Protein AF-A0A1Y3E512-F1 (afdb_monomer_lite)

Structure (mmCIF, N/CA/C/O backbone):
data_AF-A0A1Y3E512-F1
#
_entry.id   AF-A0A1Y3E512-F1
#
loop_
_atom_site.group_PDB
_atom_site.id
_atom_site.type_symbol
_atom_site.label_atom_id
_atom_site.label_alt_id
_atom_site.label_comp_id
_atom_site.label_asym_id
_atom_site.label_entity_id
_atom_site.label_seq_id
_atom_site.pdbx_PDB_ins_code
_atom_site.Cartn_x
_atom_site.Cartn_y
_atom_site.Cartn_z
_atom_site.occupancy
_atom_site.B_iso_or_equiv
_atom_site.auth_seq_id
_atom_site.auth_comp_id
_atom_site.auth_asym_id
_atom_site.auth_atom_id
_atom_site.pdbx_PDB_model_num
ATOM 1 N N . MET A 1 1 ? 20.961 22.101 -1.642 1.00 29.27 1 MET A N 1
ATOM 2 C CA . MET A 1 1 ? 20.110 20.895 -1.562 1.00 29.27 1 MET A CA 1
ATOM 3 C C . MET A 1 1 ? 19.018 21.181 -0.547 1.00 29.27 1 MET A C 1
ATOM 5 O O . MET A 1 1 ? 19.384 21.454 0.589 1.00 29.27 1 MET A O 1
ATOM 9 N N . PRO A 1 2 ? 17.722 21.223 -0.896 1.00 26.36 2 PRO A N 1
ATOM 10 C CA . PRO A 1 2 ? 16.708 21.258 0.144 1.00 26.36 2 PRO A CA 1
ATOM 11 C C . PRO A 1 2 ? 16.721 19.890 0.831 1.00 26.36 2 PRO A C 1
ATOM 13 O O . PRO A 1 2 ? 16.377 18.886 0.211 1.00 26.36 2 PRO A O 1
ATOM 16 N N . SER A 1 3 ? 17.187 19.846 2.081 1.00 26.97 3 SER A N 1
ATOM 17 C CA . SER A 1 3 ? 17.026 18.680 2.940 1.00 26.97 3 SER A CA 1
ATOM 18 C C . SER A 1 3 ? 15.538 18.548 3.247 1.00 26.97 3 SER A C 1
ATOM 20 O O . SER A 1 3 ? 14.956 19.286 4.042 1.00 26.97 3 SER A O 1
ATOM 22 N N . PHE A 1 4 ? 14.880 17.638 2.541 1.00 32.62 4 PHE A N 1
ATOM 23 C CA . PHE A 1 4 ? 13.574 17.172 2.961 1.00 32.62 4 PHE A CA 1
ATOM 24 C C . PHE A 1 4 ? 13.814 16.336 4.212 1.00 32.62 4 PHE A C 1
ATOM 26 O O . PHE A 1 4 ? 14.505 15.323 4.146 1.00 32.62 4 PHE A O 1
ATOM 33 N N . ALA A 1 5 ? 13.318 16.801 5.359 1.00 31.47 5 ALA A N 1
ATOM 34 C CA . ALA A 1 5 ? 13.300 15.988 6.563 1.00 31.47 5 ALA A CA 1
ATOM 35 C C . ALA A 1 5 ? 12.593 14.673 6.216 1.00 31.47 5 ALA A C 1
ATOM 37 O O . ALA A 1 5 ? 11.418 14.683 5.842 1.00 31.47 5 ALA A O 1
ATOM 38 N N . HIS A 1 6 ? 13.350 13.577 6.249 1.00 38.62 6 HIS A N 1
ATOM 39 C CA . HIS A 1 6 ? 12.837 12.234 6.043 1.00 38.62 6 HIS A CA 1
ATOM 40 C C . HIS A 1 6 ? 11.683 12.007 7.020 1.00 38.62 6 HIS A C 1
ATOM 42 O O . HIS A 1 6 ? 11.823 12.243 8.220 1.00 38.62 6 HIS A O 1
ATOM 48 N N . ASN A 1 7 ? 10.527 11.600 6.505 1.00 45.44 7 ASN A N 1
ATOM 49 C CA . ASN A 1 7 ? 9.410 11.214 7.349 1.00 45.44 7 ASN A CA 1
ATOM 50 C C . ASN A 1 7 ? 9.721 9.796 7.852 1.00 45.44 7 ASN A C 1
ATOM 52 O O . ASN A 1 7 ? 9.564 8.849 7.085 1.00 45.44 7 ASN A O 1
ATOM 56 N N . SER A 1 8 ? 10.223 9.638 9.086 1.00 48.12 8 SER A N 1
ATOM 57 C CA . SER A 1 8 ? 10.599 8.311 9.628 1.00 48.12 8 SER A CA 1
ATOM 58 C C . SER A 1 8 ? 9.433 7.313 9.604 1.00 48.12 8 SER A C 1
ATOM 60 O O . SER A 1 8 ? 9.645 6.110 9.519 1.00 48.12 8 SER A O 1
ATOM 62 N N . THR A 1 9 ? 8.198 7.820 9.557 1.00 49.56 9 THR A N 1
ATOM 63 C CA . THR A 1 9 ? 6.971 7.047 9.361 1.00 49.56 9 THR A CA 1
ATOM 64 C C . THR A 1 9 ? 6.952 6.207 8.076 1.00 49.56 9 THR A C 1
ATOM 66 O O . THR A 1 9 ? 6.427 5.095 8.091 1.00 49.56 9 THR A O 1
ATOM 69 N N . ASP A 1 10 ? 7.486 6.722 6.965 1.00 46.97 10 ASP A N 1
ATOM 70 C CA . ASP A 1 10 ? 7.436 6.036 5.665 1.00 46.97 10 ASP A CA 1
ATOM 71 C C . ASP A 1 10 ? 8.425 4.850 5.659 1.00 46.97 10 ASP A C 1
ATOM 73 O O . ASP A 1 10 ? 8.098 3.781 5.149 1.00 46.97 10 ASP A O 1
ATOM 77 N N . VAL A 1 11 ? 9.587 5.028 6.308 1.00 48.84 11 VAL A N 1
ATOM 78 C CA . VAL A 1 11 ? 10.611 3.987 6.530 1.00 48.84 11 VAL A CA 1
ATOM 79 C C . VAL A 1 11 ? 10.048 2.862 7.385 1.00 48.84 11 VAL A C 1
ATOM 81 O O . VAL A 1 11 ? 10.167 1.704 7.023 1.00 48.84 11 VAL A O 1
ATOM 84 N N . GLN A 1 12 ? 9.356 3.178 8.477 1.00 55.62 12 GLN A N 1
ATOM 85 C CA . GLN A 1 12 ? 8.811 2.139 9.350 1.00 55.62 12 GLN A CA 1
ATOM 86 C C . GLN A 1 12 ? 7.595 1.426 8.790 1.00 55.62 12 GLN A C 1
ATOM 88 O O . GLN A 1 12 ? 7.436 0.230 9.005 1.00 55.62 12 GLN A O 1
ATOM 93 N N . LYS A 1 13 ? 6.716 2.136 8.069 1.00 53.84 13 LYS A N 1
ATOM 94 C CA . LYS A 1 13 ? 5.628 1.469 7.347 1.00 53.84 13 LYS A CA 1
ATOM 95 C C . LYS A 1 13 ? 6.223 0.501 6.324 1.00 53.84 13 LYS A C 1
ATOM 97 O O . LYS A 1 13 ? 5.734 -0.613 6.225 1.00 53.84 13 LYS A O 1
ATOM 102 N N . ALA A 1 14 ? 7.296 0.886 5.634 1.00 49.28 14 ALA A N 1
ATOM 103 C CA . ALA A 1 14 ? 8.047 -0.018 4.776 1.00 49.28 14 ALA A CA 1
ATOM 104 C C . ALA A 1 14 ? 8.674 -1.187 5.555 1.00 49.28 14 ALA A C 1
ATOM 106 O O . ALA A 1 14 ? 8.426 -2.321 5.187 1.00 49.28 14 ALA A O 1
ATOM 107 N N . GLU A 1 15 ? 9.395 -0.950 6.651 1.00 55.50 15 GLU A N 1
ATOM 108 C CA . GLU A 1 15 ? 10.008 -1.996 7.490 1.00 55.50 15 GLU A CA 1
ATOM 109 C C . GLU A 1 15 ? 8.987 -2.971 8.102 1.00 55.50 15 GLU A C 1
ATOM 111 O O . GLU A 1 15 ? 9.259 -4.157 8.235 1.00 55.50 15 GLU A O 1
ATOM 116 N N . LEU A 1 16 ? 7.792 -2.503 8.463 1.00 55.34 16 LEU A N 1
ATOM 117 C CA . LEU A 1 16 ? 6.721 -3.342 9.011 1.00 55.34 16 LEU A CA 1
ATOM 118 C C . LEU A 1 16 ? 5.945 -4.092 7.941 1.00 55.34 16 LEU A C 1
ATOM 120 O O . LEU A 1 16 ? 5.468 -5.195 8.191 1.00 55.34 16 LEU A O 1
ATOM 124 N N . LEU A 1 17 ? 5.830 -3.508 6.748 1.00 48.59 17 LEU A N 1
ATOM 125 C CA . LEU A 1 17 ? 5.364 -4.243 5.583 1.00 48.59 17 LEU A CA 1
ATOM 126 C C . LEU A 1 17 ? 6.334 -5.373 5.230 1.00 48.59 17 LEU A C 1
ATOM 128 O O . LEU A 1 17 ? 5.892 -6.321 4.604 1.00 48.59 17 LEU A O 1
ATOM 132 N N . THR A 1 18 ? 7.601 -5.294 5.653 1.00 42.94 18 THR A N 1
ATOM 133 C CA . THR A 1 18 ? 8.679 -6.200 5.246 1.00 42.94 18 THR A CA 1
ATOM 134 C C . THR A 1 18 ? 9.261 -7.082 6.349 1.00 42.94 18 THR A C 1
ATOM 136 O O . THR A 1 18 ? 10.096 -7.940 6.056 1.00 42.94 18 THR A O 1
ATOM 139 N N . SER A 1 19 ? 8.851 -6.894 7.606 1.00 42.00 19 SER A N 1
ATOM 140 C CA . SER A 1 19 ? 9.423 -7.584 8.763 1.00 42.00 19 SER A CA 1
ATOM 141 C C . SER A 1 19 ? 9.075 -9.074 8.739 1.00 42.00 19 SER A C 1
ATOM 143 O O . SER A 1 19 ? 7.962 -9.456 9.099 1.00 42.00 19 SER A O 1
ATOM 145 N N . GLY A 1 20 ? 10.031 -9.898 8.318 1.00 38.16 20 GLY A N 1
ATOM 146 C CA . GLY A 1 20 ? 9.961 -11.348 8.429 1.00 38.16 20 GLY A CA 1
ATOM 147 C C . GLY A 1 20 ? 10.395 -11.812 9.817 1.00 38.16 20 GLY A C 1
ATOM 148 O O . GLY A 1 20 ? 11.578 -11.747 10.134 1.00 38.16 20 GLY A O 1
ATOM 149 N N . ASP A 1 21 ? 9.442 -12.318 10.597 1.00 32.16 21 ASP A N 1
ATOM 150 C CA . ASP A 1 21 ? 9.684 -13.467 11.469 1.00 32.16 21 ASP A CA 1
ATOM 151 C C . ASP A 1 21 ? 9.028 -14.655 10.754 1.00 32.16 21 ASP A C 1
ATOM 153 O O . ASP A 1 21 ? 7.819 -14.665 10.528 1.00 32.16 21 ASP A O 1
ATOM 157 N N . THR A 1 22 ? 9.840 -15.598 10.285 1.00 31.70 22 THR A N 1
ATOM 158 C CA . THR A 1 22 ? 9.419 -16.703 9.420 1.00 31.70 22 THR A CA 1
ATOM 159 C C . THR A 1 22 ? 8.578 -17.741 10.162 1.00 31.70 22 THR A C 1
ATOM 161 O O . THR A 1 22 ? 9.024 -18.325 11.149 1.00 31.70 22 THR A O 1
ATOM 164 N N . VAL A 1 23 ? 7.422 -18.090 9.590 1.00 27.09 23 VAL A N 1
ATOM 165 C CA . VAL A 1 23 ? 6.854 -19.442 9.683 1.00 27.09 23 VAL A CA 1
ATOM 166 C C . VAL A 1 23 ? 7.005 -20.082 8.307 1.00 27.09 23 VAL A C 1
ATOM 168 O O . VAL A 1 23 ? 6.466 -19.601 7.315 1.00 27.09 23 VAL A O 1
ATOM 171 N N . HIS A 1 24 ? 7.785 -21.159 8.236 1.00 24.94 24 HIS A N 1
ATOM 172 C CA . HIS A 1 24 ? 7.866 -21.991 7.041 1.00 24.94 24 HIS A CA 1
ATOM 173 C C . HIS A 1 24 ? 6.545 -22.740 6.866 1.00 24.94 24 HIS A C 1
ATOM 175 O O . HIS A 1 24 ? 6.199 -23.570 7.706 1.00 24.94 24 HIS A O 1
ATOM 181 N N . ILE A 1 25 ? 5.846 -22.505 5.757 1.00 27.69 25 ILE A N 1
ATOM 182 C CA . ILE A 1 25 ? 4.776 -23.394 5.306 1.00 27.69 25 ILE A CA 1
ATOM 183 C C . ILE A 1 25 ? 5.273 -24.102 4.048 1.00 27.69 25 ILE A C 1
ATOM 185 O O . ILE A 1 25 ? 5.394 -23.510 2.980 1.00 27.69 25 ILE A O 1
ATOM 189 N N . VAL A 1 26 ? 5.608 -25.380 4.213 1.00 23.73 26 VAL A N 1
ATOM 190 C CA . VAL A 1 26 ? 5.906 -26.309 3.121 1.00 23.73 26 VAL A CA 1
ATOM 191 C C . VAL A 1 26 ? 4.577 -26.846 2.602 1.00 23.73 26 VAL A C 1
ATOM 193 O O . VAL A 1 26 ? 3.839 -27.467 3.365 1.00 23.73 26 VAL A O 1
ATOM 196 N N . TYR A 1 27 ? 4.299 -26.672 1.312 1.00 26.70 27 TYR A N 1
ATOM 197 C CA . TYR A 1 27 ? 3.322 -27.498 0.605 1.00 26.70 27 TYR A CA 1
ATOM 198 C C . TYR A 1 27 ? 4.047 -28.337 -0.448 1.00 26.70 27 TYR A C 1
ATOM 200 O O . TYR A 1 27 ? 4.752 -27.816 -1.306 1.00 26.70 27 TYR A O 1
ATOM 208 N N . ASN A 1 28 ? 3.892 -29.655 -0.319 1.00 31.25 28 ASN A N 1
ATOM 209 C CA . ASN A 1 28 ? 4.378 -30.674 -1.244 1.00 31.25 28 ASN A CA 1
ATOM 210 C C . ASN A 1 28 ? 3.298 -31.041 -2.273 1.00 31.25 28 ASN A C 1
ATOM 212 O O . ASN A 1 28 ? 2.126 -31.149 -1.914 1.00 31.25 28 ASN A O 1
ATOM 216 N N . GLY A 1 29 ? 3.760 -31.399 -3.477 1.00 26.50 29 GLY A N 1
ATOM 217 C CA . GLY A 1 29 ? 3.059 -32.204 -4.493 1.00 26.50 29 GLY A CA 1
ATOM 218 C C . GLY A 1 29 ? 2.846 -31.445 -5.807 1.00 26.50 29 GLY A C 1
ATOM 219 O O . GLY A 1 29 ? 2.436 -30.296 -5.768 1.00 26.50 29 GLY A O 1
ATOM 220 N N . GLU A 1 30 ? 3.094 -31.958 -7.013 1.00 28.12 30 GLU A N 1
ATOM 221 C CA . GLU A 1 30 ? 3.691 -33.190 -7.554 1.00 28.12 30 GLU A CA 1
ATOM 222 C C . GLU A 1 30 ? 4.291 -32.835 -8.941 1.00 28.12 30 GLU A C 1
ATOM 224 O O . GLU A 1 30 ? 3.933 -31.820 -9.535 1.00 28.12 30 GLU A O 1
ATOM 229 N N . LYS A 1 31 ? 5.221 -33.658 -9.449 1.00 30.00 31 LYS A N 1
ATOM 230 C CA . LYS A 1 31 ? 5.984 -33.456 -10.700 1.00 30.00 31 LYS A CA 1
ATOM 231 C C . LYS A 1 31 ? 5.203 -33.823 -11.969 1.00 30.00 31 LYS A C 1
ATOM 233 O O . LYS A 1 31 ? 4.525 -34.845 -11.974 1.00 30.00 31 LYS A O 1
ATOM 238 N N . TYR A 1 32 ? 5.501 -33.131 -13.073 1.00 27.03 32 TYR A N 1
ATOM 239 C CA . TYR A 1 32 ? 5.564 -33.715 -14.423 1.00 27.03 32 TYR A CA 1
ATOM 240 C C . TYR A 1 32 ? 6.756 -33.115 -15.195 1.00 27.03 32 TYR A C 1
ATOM 242 O O . TYR A 1 32 ? 6.968 -31.908 -15.153 1.00 27.03 32 TYR A O 1
ATOM 250 N N . ASP A 1 33 ? 7.535 -33.982 -15.848 1.00 28.53 33 ASP A N 1
ATOM 251 C CA . ASP A 1 33 ? 8.707 -33.694 -16.695 1.00 28.53 33 ASP A CA 1
ATOM 252 C C . ASP A 1 33 ? 8.348 -34.096 -18.136 1.00 28.53 33 ASP A C 1
ATOM 254 O O . ASP A 1 33 ? 7.727 -35.143 -18.323 1.00 28.53 33 ASP A O 1
ATOM 258 N N . ASP A 1 34 ? 8.682 -33.263 -19.123 1.00 31.67 34 ASP A N 1
ATOM 259 C CA . ASP A 1 34 ? 9.498 -33.663 -20.281 1.00 31.67 34 ASP A CA 1
ATOM 260 C C . ASP A 1 34 ? 9.797 -32.460 -21.201 1.00 31.67 34 ASP A C 1
ATOM 262 O O . ASP A 1 34 ? 9.046 -31.487 -21.287 1.00 31.67 34 ASP A O 1
ATOM 266 N N . ARG A 1 35 ? 10.970 -32.517 -21.841 1.00 30.00 35 ARG A N 1
ATOM 267 C CA . ARG A 1 35 ? 11.763 -31.381 -22.344 1.00 30.00 35 ARG A CA 1
ATOM 268 C C . ARG A 1 35 ? 11.620 -31.093 -23.848 1.00 30.00 35 ARG A C 1
ATOM 270 O O . ARG A 1 35 ? 11.314 -31.977 -24.636 1.00 30.00 35 ARG A O 1
ATOM 277 N N . GLU A 1 36 ? 12.074 -29.874 -24.173 1.00 29.52 36 GLU A N 1
ATOM 278 C CA . GLU A 1 36 ? 12.647 -29.332 -25.430 1.00 29.52 36 GLU A CA 1
ATOM 279 C C . GLU A 1 36 ? 11.761 -28.445 -26.332 1.00 29.52 36 GLU A C 1
ATOM 281 O O . GLU A 1 36 ? 11.041 -28.922 -27.200 1.00 29.52 36 GLU A O 1
ATOM 286 N N . SER A 1 37 ? 11.948 -27.116 -26.236 1.00 31.36 37 SER A N 1
ATOM 287 C CA . SER A 1 37 ? 12.747 -26.332 -27.206 1.00 31.36 37 SER A CA 1
ATOM 288 C C . SER A 1 37 ? 13.005 -24.903 -26.672 1.00 31.36 37 SER A C 1
ATOM 290 O O . SER A 1 37 ? 12.086 -24.173 -26.322 1.00 31.36 37 SER A O 1
ATOM 292 N N . THR A 1 38 ? 14.270 -24.489 -26.568 1.00 39.41 38 THR A N 1
ATOM 293 C CA . THR A 1 38 ? 14.762 -23.341 -25.766 1.00 39.41 38 THR A CA 1
ATOM 294 C C . THR A 1 38 ? 14.472 -21.932 -26.315 1.00 39.41 38 THR A C 1
ATOM 296 O O . THR A 1 38 ? 15.116 -20.973 -25.901 1.00 39.41 38 THR A O 1
ATOM 299 N N . TRP A 1 39 ? 13.512 -21.771 -27.228 1.00 35.50 39 TRP A N 1
ATOM 300 C CA . TRP A 1 39 ? 13.170 -20.461 -27.811 1.00 35.50 39 TRP A CA 1
ATOM 301 C C . TRP A 1 39 ? 11.664 -20.188 -27.909 1.00 35.50 39 TRP A C 1
ATOM 303 O O . TRP A 1 39 ? 11.262 -19.031 -27.806 1.00 35.50 39 TRP A O 1
ATOM 313 N N . GLU A 1 40 ? 10.818 -21.217 -28.009 1.00 33.66 40 GLU A N 1
ATOM 314 C CA . GLU A 1 40 ? 9.353 -21.063 -27.940 1.00 33.66 40 GLU A CA 1
ATOM 315 C C . GLU A 1 40 ? 8.842 -20.912 -26.488 1.00 33.66 40 GLU A C 1
ATOM 317 O O . GLU A 1 40 ? 7.694 -20.534 -26.264 1.00 33.66 40 GLU A O 1
ATOM 322 N N . THR A 1 41 ? 9.704 -21.136 -25.487 1.00 39.62 41 THR A N 1
ATOM 323 C CA . THR A 1 41 ? 9.357 -21.137 -24.051 1.00 39.62 41 THR A CA 1
ATOM 324 C C . THR A 1 41 ? 9.325 -19.756 -23.384 1.00 39.62 41 THR A C 1
ATOM 326 O O . THR A 1 41 ? 8.758 -19.634 -22.304 1.00 39.62 41 THR A O 1
ATOM 329 N N . LEU A 1 42 ? 9.896 -18.703 -23.983 1.00 36.72 42 LEU A N 1
ATOM 330 C CA . LEU A 1 42 ? 9.864 -17.361 -23.369 1.00 36.72 42 LEU A CA 1
ATOM 331 C C . LEU A 1 42 ? 8.557 -16.610 -23.651 1.00 36.72 42 LEU A C 1
ATOM 333 O O . LEU A 1 42 ? 8.101 -15.823 -22.825 1.00 36.72 42 LEU A O 1
ATOM 337 N N . HIS A 1 43 ? 7.924 -16.879 -24.794 1.00 41.16 43 HIS A N 1
ATOM 338 C CA . HIS A 1 43 ? 6.690 -16.224 -25.214 1.00 41.16 43 HIS A CA 1
ATOM 339 C C . HIS A 1 43 ? 5.816 -17.211 -25.993 1.00 41.16 43 HIS A C 1
ATOM 341 O O . HIS A 1 43 ? 5.785 -17.208 -27.223 1.00 41.16 43 HIS A O 1
ATOM 347 N N . GLY A 1 44 ? 5.098 -18.062 -25.257 1.00 33.56 44 GLY A N 1
ATOM 348 C CA . GLY A 1 44 ? 3.976 -18.813 -25.811 1.00 33.56 44 GLY A CA 1
ATOM 349 C C . GLY A 1 44 ? 2.938 -17.872 -26.436 1.00 33.56 44 GLY A C 1
ATOM 350 O O . GLY A 1 44 ? 2.793 -16.722 -26.013 1.00 33.56 44 GLY A O 1
ATOM 351 N N . GLN A 1 45 ? 2.252 -18.388 -27.460 1.00 34.53 45 GLN A N 1
ATOM 352 C CA . GLN A 1 45 ? 1.148 -17.776 -28.209 1.00 34.53 45 GLN A CA 1
ATOM 353 C C . GLN A 1 45 ? 0.298 -16.790 -27.388 1.00 34.53 45 GLN A C 1
ATOM 355 O O . GLN A 1 45 ? -0.025 -17.083 -26.240 1.00 34.53 45 GLN A O 1
ATOM 360 N N . ASP A 1 46 ? -0.071 -15.659 -28.009 1.00 39.75 46 ASP A N 1
ATOM 361 C CA . ASP A 1 46 ? -1.049 -14.648 -27.560 1.00 39.75 46 ASP A CA 1
ATOM 362 C C . ASP A 1 46 ? -1.684 -14.931 -26.179 1.00 39.75 46 ASP A C 1
ATOM 364 O O . ASP A 1 46 ? -2.780 -15.484 -26.089 1.00 39.75 46 ASP A O 1
ATOM 368 N N . GLY A 1 47 ? -1.012 -14.552 -25.079 1.00 39.34 47 GLY A N 1
ATOM 369 C CA . GLY A 1 47 ? -1.659 -14.615 -23.761 1.00 39.34 47 GLY A CA 1
ATOM 370 C C . GLY A 1 47 ? -0.811 -14.687 -22.492 1.00 39.34 47 GLY A C 1
ATOM 371 O O . GLY A 1 47 ? -1.323 -14.284 -21.452 1.00 39.34 47 GLY A O 1
ATOM 372 N N . SER A 1 48 ? 0.447 -15.136 -22.503 1.00 40.47 48 SER A N 1
ATOM 373 C CA . SER A 1 48 ? 1.175 -15.375 -21.238 1.00 40.47 48 SER A CA 1
ATOM 374 C C . SER A 1 48 ? 2.285 -14.354 -20.977 1.00 40.47 48 SER A C 1
ATOM 376 O O . SER A 1 48 ? 3.455 -14.567 -21.289 1.00 40.47 48 SER A O 1
ATOM 378 N N . LEU A 1 49 ? 1.922 -13.216 -20.382 1.00 47.91 49 LEU A N 1
ATOM 379 C CA . LEU A 1 49 ? 2.887 -12.397 -19.648 1.00 47.91 49 LEU A CA 1
ATOM 380 C C . LEU A 1 49 ? 3.098 -13.074 -18.289 1.00 47.91 49 LEU A C 1
ATOM 382 O O . LEU A 1 49 ? 2.341 -12.827 -17.355 1.00 47.91 49 LEU A O 1
ATOM 386 N N . LEU A 1 50 ? 4.106 -13.942 -18.201 1.00 43.72 50 LEU A N 1
ATOM 387 C CA . LEU A 1 50 ? 4.482 -14.710 -17.005 1.00 43.72 50 LEU A CA 1
ATOM 388 C C . LEU A 1 50 ? 4.532 -13.830 -15.726 1.00 43.72 50 LEU A C 1
ATOM 390 O O . LEU A 1 50 ? 3.979 -14.177 -14.689 1.00 43.72 50 LEU A O 1
ATOM 394 N N . PHE A 1 51 ? 4.978 -12.575 -15.828 1.00 49.41 51 PHE A N 1
ATOM 395 C CA . PHE A 1 51 ? 4.980 -11.592 -14.729 1.00 49.41 51 PHE A CA 1
ATOM 396 C C . PHE A 1 51 ? 3.611 -11.198 -14.123 1.00 49.41 51 PHE A C 1
ATOM 398 O O . PHE A 1 51 ? 3.544 -10.296 -13.280 1.00 49.41 51 PHE A O 1
ATOM 405 N N . LEU A 1 52 ? 2.505 -11.734 -14.644 1.00 46.62 52 LEU A N 1
ATOM 406 C CA . LEU A 1 52 ? 1.144 -11.513 -14.158 1.00 46.62 52 LEU A CA 1
ATOM 407 C C . LEU A 1 52 ? 0.742 -12.517 -13.070 1.00 46.62 52 LEU A C 1
ATOM 409 O O . LEU A 1 52 ? -0.408 -12.462 -12.629 1.00 46.62 52 LEU A O 1
ATOM 413 N N . GLU A 1 53 ? 1.631 -13.415 -12.640 1.00 50.28 53 GLU A N 1
ATOM 414 C CA . GLU A 1 53 ? 1.334 -14.329 -11.539 1.00 50.28 53 GLU A CA 1
ATOM 415 C C . GLU A 1 53 ? 0.957 -13.579 -10.259 1.00 50.28 53 GLU A C 1
ATOM 417 O O . GLU A 1 53 ? 1.636 -12.655 -9.799 1.00 50.28 53 GLU A O 1
ATOM 422 N N . GLN A 1 54 ? -0.187 -13.985 -9.710 1.00 51.66 54 GLN A N 1
ATOM 423 C CA . GLN A 1 54 ? -0.784 -13.388 -8.532 1.00 51.66 54 GLN A CA 1
ATOM 424 C C . GLN A 1 54 ? 0.071 -13.725 -7.314 1.00 51.66 54 GLN A C 1
ATOM 426 O O . GLN A 1 54 ? 0.100 -14.861 -6.847 1.00 51.66 54 GLN A O 1
ATOM 431 N N . GLN A 1 55 ? 0.774 -12.725 -6.795 1.00 62.81 55 GLN A N 1
ATOM 432 C CA . GLN A 1 55 ? 1.593 -12.895 -5.600 1.00 62.81 55 GLN A CA 1
ATOM 433 C C . GLN A 1 55 ? 0.700 -13.131 -4.367 1.00 62.81 55 GLN A C 1
ATOM 435 O O . GLN A 1 55 ? -0.437 -12.664 -4.324 1.00 62.81 55 GLN A O 1
ATOM 440 N N . SER A 1 56 ? 1.204 -13.798 -3.324 1.00 55.94 56 SER A N 1
ATOM 441 C CA . SER A 1 56 ? 0.429 -14.123 -2.104 1.00 55.94 56 SER A CA 1
ATOM 442 C C . SER A 1 56 ? -0.207 -12.900 -1.415 1.00 55.94 56 SER A C 1
ATOM 444 O O . SER A 1 56 ? -1.259 -13.000 -0.777 1.00 55.94 56 SER A O 1
ATOM 446 N N . TRP A 1 57 ? 0.407 -11.725 -1.577 1.00 59.19 57 TRP A N 1
ATOM 447 C CA . TRP A 1 57 ? -0.079 -10.435 -1.083 1.00 59.19 57 TRP A CA 1
ATOM 448 C C . TRP A 1 57 ? -1.134 -9.775 -1.988 1.00 59.19 57 TRP A C 1
ATOM 450 O O . TRP A 1 57 ? -1.851 -8.870 -1.554 1.00 59.19 57 TRP A O 1
ATOM 460 N N . GLN A 1 58 ? -1.287 -10.236 -3.229 1.00 66.88 58 GLN A N 1
ATOM 461 C CA . GLN A 1 58 ? -2.359 -9.846 -4.146 1.00 66.88 58 GLN A CA 1
ATOM 462 C C . GLN A 1 58 ? -3.599 -10.681 -3.850 1.00 66.88 58 GLN A C 1
ATOM 464 O O . GLN A 1 58 ? -4.082 -11.422 -4.699 1.00 66.88 58 GLN A O 1
ATOM 469 N N . LYS A 1 59 ? -4.113 -10.593 -2.620 1.00 75.94 59 LYS A N 1
ATOM 470 C CA . LYS A 1 59 ? -5.295 -11.354 -2.209 1.00 75.94 59 LYS A CA 1
ATOM 471 C C . LYS A 1 59 ? -6.472 -11.048 -3.133 1.00 75.94 59 LYS A C 1
ATOM 473 O O . LYS A 1 59 ? -6.786 -9.882 -3.389 1.00 75.94 59 LYS A O 1
ATOM 478 N N . ASN A 1 60 ? -7.153 -12.096 -3.588 1.00 85.38 60 ASN A N 1
ATOM 479 C CA . ASN A 1 60 ? -8.452 -11.919 -4.226 1.00 85.38 60 ASN A CA 1
ATOM 480 C C . ASN A 1 60 ? -9.493 -11.443 -3.195 1.00 85.38 60 ASN A C 1
ATOM 482 O O . ASN A 1 60 ? -9.258 -11.434 -1.984 1.00 85.38 60 ASN A O 1
ATOM 486 N N . ASP A 1 61 ? -10.663 -11.042 -3.679 1.00 86.50 61 ASP A N 1
ATOM 487 C CA . ASP A 1 61 ? -11.706 -10.470 -2.831 1.00 86.50 61 ASP A CA 1
ATOM 488 C C . ASP A 1 61 ? -12.184 -11.420 -1.726 1.00 86.50 61 ASP A C 1
ATOM 490 O O . ASP A 1 61 ? -12.405 -10.983 -0.597 1.00 86.50 61 ASP A O 1
ATOM 494 N N . PHE A 1 62 ? -12.261 -12.719 -2.019 1.00 89.00 62 PHE A N 1
ATOM 495 C CA . PHE A 1 62 ? -12.627 -13.741 -1.043 1.00 89.00 62 PHE A CA 1
ATOM 496 C C . PHE A 1 62 ? -11.560 -13.895 0.050 1.00 89.00 62 PHE A C 1
ATOM 498 O O . PHE A 1 62 ? -11.871 -13.831 1.237 1.00 89.00 62 PHE A O 1
ATOM 505 N N . GLN A 1 63 ? -10.290 -14.026 -0.340 1.00 90.31 63 GLN A N 1
ATOM 506 C CA . GLN A 1 63 ? -9.150 -14.120 0.57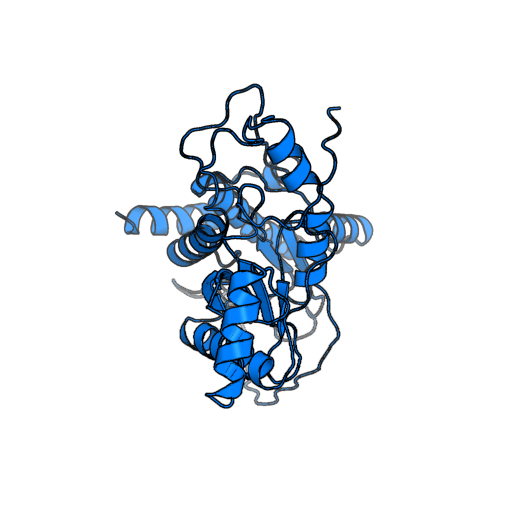4 1.00 90.31 63 GLN A CA 1
ATOM 507 C C . GLN A 1 63 ? -9.025 -12.875 1.455 1.00 90.31 63 GLN A C 1
ATOM 509 O O . GLN A 1 63 ? -8.686 -12.991 2.633 1.00 90.31 63 GLN A O 1
ATOM 514 N N . PHE A 1 64 ? -9.307 -11.692 0.905 1.00 89.62 64 PHE A N 1
ATOM 515 C CA . PHE A 1 64 ? -9.321 -10.450 1.670 1.00 89.62 64 PHE A CA 1
ATOM 516 C C . PHE A 1 64 ? -10.435 -10.462 2.726 1.00 89.62 64 PHE A C 1
ATOM 518 O O . PHE A 1 64 ? -10.174 -10.159 3.887 1.00 89.62 64 PHE A O 1
ATOM 525 N N . SER A 1 65 ? -11.653 -10.880 2.367 1.00 91.88 65 SER A N 1
ATOM 526 C CA . SER A 1 65 ? -12.756 -11.010 3.329 1.00 91.88 65 SER A CA 1
ATOM 527 C C . SER A 1 65 ? -12.502 -12.080 4.398 1.00 91.88 65 SER A C 1
ATOM 529 O O . SER A 1 65 ? -12.899 -11.904 5.547 1.00 91.88 65 SER A O 1
ATOM 531 N N . CYS A 1 66 ? -11.832 -13.185 4.059 1.00 93.69 66 CYS A N 1
ATOM 532 C CA . CYS A 1 66 ? -11.395 -14.178 5.045 1.00 93.69 66 CYS A CA 1
ATOM 533 C C . CYS A 1 66 ? -10.369 -13.595 6.025 1.00 93.69 66 CYS A C 1
ATOM 535 O O . CYS A 1 66 ? -10.485 -13.811 7.229 1.00 93.69 66 CYS A O 1
ATOM 537 N N . MET A 1 67 ? -9.402 -12.822 5.522 1.00 92.75 67 MET A N 1
ATOM 538 C CA . MET A 1 67 ? -8.416 -12.125 6.350 1.00 92.75 67 MET A CA 1
ATOM 539 C C . MET A 1 67 ? -9.089 -11.129 7.305 1.00 92.75 67 MET A C 1
ATOM 541 O O . MET A 1 67 ? -8.769 -11.123 8.487 1.00 92.75 67 MET A O 1
ATOM 545 N N . GLU A 1 68 ? -10.045 -10.329 6.823 1.00 93.25 68 GLU A N 1
ATOM 546 C CA . GLU A 1 68 ? -10.801 -9.378 7.652 1.00 93.25 68 GLU A CA 1
ATOM 547 C C . GLU A 1 68 ? -11.533 -10.082 8.804 1.00 93.25 68 GLU A C 1
ATOM 549 O O . GLU A 1 68 ? -11.378 -9.697 9.962 1.00 93.25 68 GLU A O 1
ATOM 554 N N . LYS A 1 69 ? -12.226 -11.192 8.516 1.00 94.44 69 LYS A N 1
ATOM 555 C CA . LYS A 1 69 ? -12.882 -12.013 9.548 1.00 94.44 69 LYS A CA 1
ATOM 556 C C . LYS A 1 69 ? -11.897 -12.582 10.569 1.00 94.44 69 LYS A C 1
ATOM 558 O O . LYS A 1 69 ? -12.199 -12.595 11.760 1.00 94.44 69 LYS A O 1
ATOM 563 N N . SER A 1 70 ? -10.728 -13.038 10.118 1.00 94.81 70 SER A N 1
ATOM 564 C CA . SER A 1 70 ? -9.697 -13.560 11.018 1.00 94.81 70 SER A CA 1
ATOM 565 C C . SER A 1 70 ? -9.132 -12.465 11.928 1.00 94.81 70 SER A C 1
ATOM 567 O O . SER A 1 70 ? -8.944 -12.695 13.118 1.00 94.81 70 SER A O 1
ATOM 569 N N . ILE A 1 71 ? -8.959 -11.238 11.419 1.00 94.94 71 ILE A N 1
ATOM 570 C CA . ILE A 1 71 ? -8.560 -10.079 12.235 1.00 94.94 71 ILE A CA 1
ATOM 571 C C . ILE A 1 71 ? -9.610 -9.785 13.316 1.00 94.94 71 ILE A C 1
ATOM 573 O O . ILE A 1 71 ? -9.264 -9.586 14.482 1.00 94.94 71 ILE A O 1
ATOM 577 N N . GLU A 1 72 ? -10.900 -9.777 12.969 1.00 93.19 72 GLU A N 1
ATOM 578 C CA . GLU A 1 72 ? -11.973 -9.569 13.951 1.00 93.19 72 GLU A CA 1
ATOM 579 C C . GLU A 1 72 ? -11.972 -10.646 15.043 1.00 93.19 72 GLU A C 1
ATOM 581 O O . GLU A 1 72 ? -12.174 -10.352 16.225 1.00 93.19 72 GLU A O 1
ATOM 586 N N . GLN A 1 73 ? -11.745 -11.903 14.662 1.00 93.50 73 GLN A N 1
ATOM 587 C CA . GLN A 1 73 ? -11.682 -13.009 15.606 1.00 93.50 73 GLN A CA 1
ATOM 588 C C . GLN A 1 73 ? -10.424 -12.944 16.483 1.00 93.50 73 GLN A C 1
ATOM 590 O O . GLN A 1 73 ? -10.511 -13.186 17.688 1.00 93.50 73 GLN A O 1
ATOM 595 N N . ALA A 1 74 ? -9.284 -12.529 15.927 1.00 93.94 74 ALA A N 1
ATOM 596 C CA . ALA A 1 74 ? -8.058 -12.270 16.675 1.00 93.94 74 ALA A CA 1
ATOM 597 C C . ALA A 1 74 ? -8.287 -11.216 17.769 1.00 93.94 74 ALA A C 1
ATOM 599 O O . ALA A 1 74 ? -7.948 -11.443 18.934 1.00 93.94 74 ALA A O 1
ATOM 600 N N . VAL A 1 75 ? -8.969 -10.115 17.432 1.00 92.31 75 VAL A N 1
ATOM 601 C CA . VAL A 1 75 ? -9.345 -9.069 18.396 1.00 92.31 75 VAL A CA 1
ATOM 602 C C . VAL A 1 75 ? -10.253 -9.620 19.497 1.00 92.31 75 VAL A C 1
ATOM 604 O O . VAL A 1 75 ? -10.024 -9.333 20.674 1.00 92.31 75 VAL A O 1
ATOM 607 N N . LYS A 1 76 ? -11.259 -10.437 19.151 1.00 90.12 76 LYS A N 1
ATOM 608 C CA . LYS A 1 76 ? -12.143 -11.091 20.138 1.00 90.12 76 LYS A CA 1
ATOM 609 C C . LYS A 1 76 ? -11.371 -12.018 21.080 1.00 90.12 76 LYS A C 1
ATOM 611 O O . LYS A 1 76 ? -11.692 -12.078 22.265 1.00 90.12 76 LYS A O 1
ATOM 616 N N . ASN A 1 77 ? -10.331 -12.677 20.573 1.00 90.31 77 ASN A N 1
ATOM 617 C CA . ASN A 1 77 ? -9.443 -13.555 21.337 1.00 90.31 77 ASN A CA 1
ATOM 618 C C . ASN A 1 77 ? -8.379 -12.790 22.156 1.00 90.31 77 ASN A C 1
ATOM 620 O O . ASN A 1 77 ? -7.569 -13.411 22.843 1.00 90.31 77 ASN A O 1
ATOM 624 N N . GLY A 1 78 ? -8.377 -11.452 22.118 1.00 89.44 78 GLY A N 1
ATOM 625 C CA . GLY A 1 78 ? -7.447 -10.608 22.873 1.00 89.44 78 GLY A CA 1
ATOM 626 C C . GLY A 1 78 ? -6.126 -10.308 22.159 1.00 89.44 78 GLY A C 1
ATOM 627 O O . GLY A 1 78 ? -5.232 -9.710 22.759 1.00 89.44 78 GLY A O 1
ATOM 628 N N . PHE A 1 79 ? -5.990 -10.687 20.887 1.00 91.69 79 PHE A N 1
ATOM 629 C CA . PHE A 1 79 ? -4.856 -10.311 20.044 1.00 91.69 79 PHE A CA 1
ATOM 630 C C . PHE A 1 79 ? -5.161 -8.975 19.369 1.00 91.69 79 PHE A C 1
ATOM 632 O O . PHE A 1 79 ? -5.802 -8.898 18.323 1.00 91.69 79 PHE A O 1
ATOM 639 N N . PHE A 1 80 ? -4.748 -7.892 20.024 1.00 92.88 80 PHE A N 1
ATOM 640 C CA . PHE A 1 80 ? -5.083 -6.545 19.581 1.00 92.88 80 PHE A CA 1
ATOM 641 C C . PHE A 1 80 ? -4.070 -5.980 18.573 1.00 92.88 80 PHE A C 1
ATOM 643 O O . PHE A 1 80 ? -2.869 -6.206 18.725 1.00 92.88 80 PHE A O 1
ATOM 650 N N . PRO A 1 81 ? -4.529 -5.170 17.600 1.00 94.25 81 PRO A N 1
ATOM 651 C CA . PRO A 1 81 ? -3.669 -4.388 16.725 1.00 94.25 81 PRO A CA 1
ATOM 652 C C . PRO A 1 81 ? -2.667 -3.522 17.491 1.00 94.25 81 PRO A C 1
ATOM 654 O O . PRO A 1 81 ? -3.042 -2.791 18.415 1.00 94.25 81 PRO A O 1
ATOM 657 N N . SER A 1 82 ? -1.413 -3.543 17.052 1.00 92.62 82 SER A N 1
ATOM 658 C CA . SER A 1 82 ? -0.315 -2.788 17.661 1.00 92.62 82 SER A CA 1
ATOM 659 C C . SER A 1 82 ? -0.068 -1.492 16.901 1.00 92.62 82 SER A C 1
ATOM 661 O O . SER A 1 82 ? 0.031 -1.489 15.673 1.00 92.62 82 SER A O 1
ATOM 663 N N . ARG A 1 83 ? 0.038 -0.368 17.616 1.00 88.69 83 ARG A N 1
ATOM 664 C CA . ARG A 1 83 ? 0.329 0.926 16.990 1.00 88.69 83 ARG A CA 1
ATOM 665 C C . ARG A 1 83 ? 1.771 0.962 16.484 1.00 88.69 83 ARG A C 1
ATOM 667 O O . ARG A 1 83 ? 2.689 0.561 17.186 1.00 88.69 83 ARG A O 1
ATOM 674 N N . ILE A 1 84 ? 1.954 1.517 15.293 1.00 85.12 84 ILE A N 1
ATOM 675 C CA . ILE A 1 84 ? 3.269 1.784 14.708 1.00 85.12 84 ILE A CA 1
ATOM 676 C C . ILE A 1 84 ? 3.831 3.060 15.355 1.00 85.12 84 ILE A C 1
ATOM 678 O O . ILE A 1 84 ? 3.266 4.140 15.161 1.00 85.12 84 ILE A O 1
ATOM 682 N N . GLU A 1 85 ? 4.887 2.937 16.167 1.00 67.56 85 GLU A N 1
ATOM 683 C CA . GLU A 1 85 ? 5.343 4.001 17.080 1.00 67.56 85 GLU A CA 1
ATOM 684 C C . GLU A 1 85 ? 5.818 5.276 16.371 1.00 67.56 85 GLU A C 1
ATOM 686 O O . GLU A 1 85 ? 5.356 6.361 16.738 1.00 67.56 85 GLU A O 1
ATOM 691 N N . ASP A 1 86 ? 6.619 5.191 15.303 1.00 64.19 86 ASP A N 1
ATOM 692 C CA . ASP A 1 86 ? 7.039 6.387 14.554 1.00 64.19 86 ASP A CA 1
ATOM 693 C C . ASP A 1 86 ? 6.047 6.796 13.469 1.00 64.19 86 ASP A C 1
ATOM 695 O O . ASP A 1 86 ? 6.344 7.618 12.593 1.00 64.19 86 ASP A O 1
ATOM 699 N N . SER A 1 87 ? 4.822 6.276 13.533 1.00 67.56 87 SER A N 1
ATOM 700 C CA . SER A 1 87 ? 3.739 6.800 12.728 1.00 67.56 87 SER A CA 1
ATOM 701 C C . SER A 1 87 ? 3.245 8.140 13.263 1.00 67.56 87 SER A C 1
ATOM 703 O O . SER A 1 87 ? 2.744 8.263 14.386 1.00 67.56 87 SER A O 1
ATOM 705 N N . SER A 1 88 ? 3.324 9.166 12.411 1.00 60.50 88 SER A N 1
ATOM 706 C CA . SER A 1 88 ? 2.814 10.516 12.694 1.00 60.50 88 SER A CA 1
ATOM 707 C C . SER A 1 88 ? 1.279 10.585 12.841 1.00 60.50 88 SER A C 1
ATOM 709 O O . SER A 1 88 ? 0.734 11.653 13.123 1.00 60.50 88 SER A O 1
ATOM 711 N N . PHE A 1 89 ? 0.576 9.472 12.634 1.00 74.62 89 PHE A N 1
ATOM 712 C CA . PHE A 1 89 ? -0.882 9.314 12.667 1.00 74.62 89 PHE A CA 1
ATOM 713 C C . PHE A 1 89 ? -1.231 7.908 13.190 1.00 74.62 89 PHE A C 1
ATOM 715 O O . PHE A 1 89 ? -0.344 7.094 13.449 1.00 74.62 89 PHE A O 1
ATOM 722 N N . GLY A 1 90 ? -2.516 7.611 13.383 1.00 81.69 90 GLY A N 1
ATOM 723 C CA . GLY A 1 90 ? -2.951 6.267 13.771 1.00 81.69 90 GLY A CA 1
ATOM 724 C C . GLY A 1 90 ? -2.727 5.272 12.632 1.00 81.69 90 GLY A C 1
ATOM 725 O O . GLY A 1 90 ? -3.543 5.202 11.722 1.00 81.69 90 GLY A O 1
ATOM 726 N N . SER A 1 91 ? -1.617 4.533 12.663 1.00 89.56 91 SER A N 1
ATOM 727 C CA . SER A 1 91 ? -1.403 3.341 11.830 1.00 89.56 91 SER A CA 1
ATOM 728 C C . SER A 1 91 ? -1.193 2.149 12.752 1.00 89.56 91 SER A C 1
ATOM 730 O O . SER A 1 91 ? -0.416 2.242 13.708 1.00 89.56 91 SER A O 1
ATOM 732 N N . TYR A 1 92 ? -1.873 1.046 12.465 1.00 93.62 92 TYR A N 1
ATOM 733 C CA . TYR A 1 92 ? -1.892 -0.135 13.315 1.00 93.62 92 TYR A CA 1
ATOM 734 C C . TYR A 1 92 ? -1.542 -1.371 12.501 1.00 93.62 92 TYR A C 1
ATOM 736 O O . TYR A 1 92 ? -2.138 -1.618 11.456 1.00 93.62 92 TYR A O 1
ATOM 744 N N . LEU A 1 93 ? -0.590 -2.150 12.995 1.00 93.56 93 LEU A N 1
ATOM 745 C CA . LEU A 1 93 ? -0.311 -3.485 12.497 1.00 93.56 93 LEU A CA 1
ATOM 746 C C . LEU A 1 93 ? -1.382 -4.430 13.045 1.00 93.56 93 LEU A C 1
ATOM 748 O O . LEU A 1 93 ? -1.557 -4.517 14.263 1.00 93.56 93 LEU A O 1
ATOM 752 N N . VAL A 1 94 ? -2.112 -5.099 12.157 1.00 94.06 94 VAL A N 1
ATOM 753 C CA . VAL A 1 94 ? -3.167 -6.046 12.533 1.00 94.06 94 VAL A CA 1
ATOM 754 C C . VAL A 1 94 ? -2.663 -7.482 12.439 1.00 94.06 94 VAL A C 1
ATOM 756 O O . VAL A 1 94 ? -1.839 -7.811 11.580 1.00 94.06 94 VAL A O 1
ATOM 759 N N . LEU A 1 95 ? -3.170 -8.317 13.343 1.00 92.56 95 LEU A N 1
ATOM 760 C CA . LEU A 1 95 ? -2.826 -9.729 13.451 1.00 92.56 95 LEU A CA 1
ATOM 761 C C . LEU A 1 95 ? -4.031 -10.596 13.083 1.00 92.56 95 LEU A C 1
ATOM 763 O O . LEU A 1 95 ? -5.170 -10.168 13.277 1.00 92.56 95 LEU A O 1
ATOM 767 N N . ASP A 1 96 ? -3.775 -11.794 12.569 1.00 91.44 96 ASP A N 1
ATOM 768 C CA . ASP A 1 96 ? -4.788 -12.840 12.411 1.00 91.44 96 ASP A CA 1
ATOM 769 C C . ASP A 1 96 ? -4.914 -13.716 13.675 1.00 91.44 96 ASP A C 1
ATOM 771 O O . ASP A 1 96 ? -4.266 -13.474 14.701 1.00 91.44 96 ASP A O 1
ATOM 775 N N . GLU A 1 97 ? -5.779 -14.733 13.621 1.00 91.38 97 GLU A N 1
ATOM 776 C CA . GLU A 1 97 ? -5.990 -15.683 14.727 1.00 91.38 97 GLU A CA 1
ATOM 777 C C . GLU A 1 97 ? -4.722 -16.464 15.109 1.00 91.38 97 GLU A C 1
ATOM 779 O O . GLU A 1 97 ? -4.557 -16.853 16.268 1.00 91.38 97 GLU A O 1
ATOM 784 N N . GLU A 1 98 ? -3.819 -16.657 14.150 1.00 90.25 98 GLU A N 1
ATOM 785 C CA . GLU A 1 98 ? -2.541 -17.352 14.306 1.00 90.25 98 GLU A CA 1
ATOM 786 C C . GLU A 1 98 ? -1.426 -16.431 14.832 1.00 90.25 98 GLU A C 1
ATOM 788 O O . GLU A 1 98 ? -0.336 -16.906 15.155 1.00 90.25 98 GLU A O 1
ATOM 793 N N . LYS A 1 99 ? -1.720 -15.135 15.023 1.00 90.00 99 LYS A N 1
ATOM 794 C CA . LYS A 1 99 ? -0.791 -14.066 15.433 1.00 90.00 99 LYS A CA 1
ATOM 795 C C . LYS A 1 99 ? 0.213 -13.667 14.347 1.00 90.00 99 LYS A C 1
ATOM 797 O O . LYS A 1 99 ? 1.224 -13.031 14.657 1.00 90.00 99 LYS A O 1
ATOM 802 N N . ASN A 1 100 ? -0.074 -13.975 13.088 1.00 89.81 100 ASN A N 1
ATOM 803 C CA . ASN A 1 100 ? 0.703 -13.511 11.948 1.00 89.81 100 ASN A CA 1
ATOM 804 C C . ASN A 1 100 ? 0.344 -12.061 11.609 1.00 89.81 100 ASN A C 1
ATOM 806 O O . ASN A 1 100 ? -0.776 -11.594 11.824 1.00 89.81 100 ASN A O 1
ATOM 810 N N . ARG A 1 101 ? 1.307 -11.333 11.042 1.00 89.69 101 ARG A N 1
ATOM 811 C CA . ARG A 1 101 ? 1.155 -9.933 10.625 1.00 89.69 101 ARG A CA 1
ATOM 812 C C . ARG A 1 101 ? 0.498 -9.882 9.249 1.00 89.69 101 ARG A C 1
ATOM 814 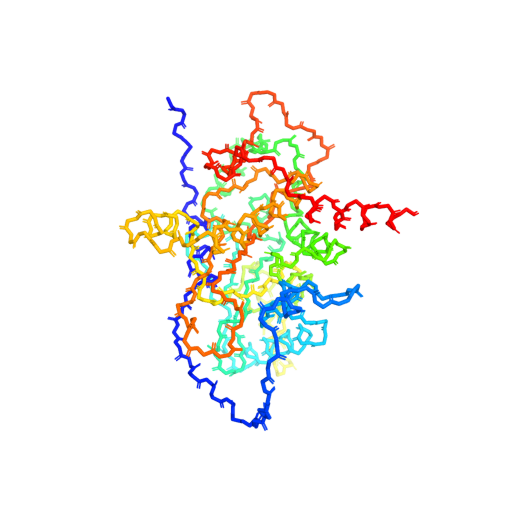O O . ARG A 1 101 ? 1.168 -10.056 8.242 1.00 89.69 101 ARG A O 1
ATOM 821 N N . VAL A 1 102 ? -0.804 -9.618 9.190 1.00 90.94 102 VAL A N 1
ATOM 822 C CA . VAL A 1 102 ? -1.563 -9.761 7.931 1.00 90.94 102 VAL A CA 1
ATOM 823 C C . VAL A 1 102 ? -1.880 -8.445 7.227 1.00 90.94 102 VAL A C 1
ATOM 825 O O . VAL A 1 102 ? -2.105 -8.423 6.014 1.00 90.94 102 VAL A O 1
ATOM 828 N N . GLY A 1 103 ? -1.879 -7.325 7.952 1.00 91.38 103 GLY A N 1
ATOM 829 C CA . GLY A 1 103 ? -2.258 -6.044 7.369 1.00 91.38 103 GLY A CA 1
ATOM 830 C C . GLY A 1 103 ? -1.841 -4.822 8.175 1.00 91.38 103 GLY A C 1
ATOM 831 O O . GLY A 1 103 ? -1.442 -4.905 9.337 1.00 91.38 103 GLY A O 1
ATOM 832 N N . ILE A 1 104 ? -2.001 -3.660 7.551 1.00 93.62 104 ILE A N 1
ATOM 833 C CA . ILE A 1 104 ? -1.888 -2.351 8.187 1.00 93.62 104 ILE A CA 1
ATOM 834 C C . ILE A 1 104 ? -3.230 -1.640 8.071 1.00 93.62 104 ILE A C 1
ATOM 836 O O . ILE A 1 104 ? -3.719 -1.381 6.969 1.00 93.62 104 ILE A O 1
ATOM 840 N N . PHE A 1 105 ? -3.802 -1.293 9.219 1.00 95.94 105 PHE A N 1
ATOM 841 C CA . PHE A 1 105 ? -5.042 -0.545 9.327 1.00 95.94 105 PHE A CA 1
ATOM 842 C C . PHE A 1 105 ? -4.776 0.921 9.685 1.00 95.94 105 PHE A C 1
ATOM 844 O O . PHE A 1 105 ? -4.108 1.222 10.675 1.00 95.94 105 PHE A O 1
ATOM 851 N N . ASN A 1 106 ? -5.326 1.839 8.888 1.00 93.81 106 ASN A N 1
ATOM 852 C CA . ASN A 1 106 ? -5.233 3.283 9.117 1.00 93.81 106 ASN A CA 1
ATOM 853 C C . ASN A 1 106 ? -6.647 3.867 9.292 1.00 93.81 106 ASN A C 1
ATOM 855 O O . ASN A 1 106 ? -7.320 4.120 8.284 1.00 93.81 106 ASN A O 1
ATOM 859 N N . PRO A 1 107 ? -7.129 4.063 10.534 1.00 94.56 107 PRO A N 1
ATOM 860 C CA . PRO A 1 107 ? -8.441 4.646 10.786 1.00 94.56 107 PRO A CA 1
ATOM 861 C C . PRO A 1 107 ? -8.513 6.112 10.347 1.00 94.56 107 PRO A C 1
ATOM 863 O O . PRO A 1 107 ? -7.647 6.929 10.666 1.00 94.56 107 PRO A O 1
ATOM 866 N N . LYS A 1 108 ? -9.611 6.462 9.670 1.00 92.25 108 LYS A N 1
ATOM 867 C CA . LYS A 1 108 ? -9.894 7.809 9.154 1.00 92.25 108 LYS A CA 1
ATOM 868 C C . LYS A 1 108 ? -9.813 8.876 10.245 1.00 92.25 108 LYS A C 1
ATOM 870 O O . LYS A 1 108 ? -9.285 9.960 10.027 1.00 92.25 108 LYS A O 1
ATOM 875 N N . ASP A 1 109 ? -10.355 8.598 11.430 1.00 88.38 109 ASP A N 1
ATOM 876 C CA . ASP A 1 109 ? -10.448 9.589 12.504 1.00 88.38 109 ASP A CA 1
ATOM 877 C C . ASP A 1 109 ? -9.106 9.885 13.203 1.00 88.38 109 ASP A C 1
ATOM 879 O O . ASP A 1 109 ? -9.038 10.829 13.994 1.00 88.38 109 ASP A O 1
ATOM 883 N N . GLU A 1 110 ? -8.034 9.168 12.850 1.00 87.62 110 GLU A N 1
ATOM 884 C CA . GLU A 1 110 ? -6.681 9.328 13.399 1.00 87.62 110 GLU A CA 1
ATOM 885 C C . GLU A 1 110 ? -5.631 9.807 12.369 1.00 87.62 110 GLU A C 1
ATOM 887 O O . GLU A 1 110 ? -4.436 9.813 12.674 1.00 87.62 110 GLU A O 1
ATOM 892 N N . GLU A 1 111 ? -6.051 10.229 11.167 1.00 82.88 111 GLU A N 1
ATOM 893 C CA . GLU A 1 111 ? -5.182 10.798 10.116 1.00 82.88 111 GLU A CA 1
ATOM 894 C C . GLU A 1 111 ? -4.542 12.156 10.500 1.00 82.88 111 GLU A C 1
ATOM 896 O O . GLU A 1 111 ? -4.956 12.803 11.460 1.00 82.88 111 GLU A O 1
ATOM 901 N N . GLU A 1 112 ? -3.566 12.647 9.708 1.00 69.31 112 GLU A N 1
ATOM 902 C CA . GLU A 1 112 ? -2.801 13.890 9.978 1.00 69.31 112 GLU A CA 1
ATOM 903 C C . GLU A 1 112 ? -3.708 15.084 10.343 1.00 69.31 112 GLU A C 1
ATOM 905 O O . GLU A 1 112 ? -3.464 15.764 11.342 1.00 69.31 112 GLU A O 1
ATOM 910 N N . TYR A 1 113 ? -4.782 15.296 9.575 1.00 66.69 113 TYR A N 1
ATOM 911 C CA . TYR A 1 113 ? -5.740 16.397 9.759 1.00 66.69 113 TYR A CA 1
ATOM 912 C C . TYR A 1 113 ? -7.010 15.988 10.516 1.00 66.69 113 TYR A C 1
ATOM 914 O O . TYR A 1 113 ? -7.947 16.784 10.623 1.00 66.69 113 TYR A O 1
ATOM 922 N N . ALA A 1 114 ? -7.082 14.753 11.009 1.00 71.69 114 ALA A N 1
ATOM 923 C CA . ALA A 1 114 ? -8.264 14.261 11.689 1.00 71.69 114 ALA A CA 1
ATOM 924 C C . ALA A 1 114 ? -8.342 14.781 13.128 1.00 71.69 114 ALA A C 1
ATOM 926 O O . ALA A 1 114 ? -7.348 15.106 13.782 1.00 71.69 114 ALA A O 1
ATOM 927 N N . THR A 1 115 ? -9.566 14.858 13.652 1.00 63.94 115 THR A N 1
ATOM 928 C CA . THR A 1 115 ? -9.821 15.437 14.976 1.00 63.94 115 THR A CA 1
ATOM 929 C C . THR A 1 115 ? -9.153 14.651 16.108 1.00 63.94 115 THR A C 1
ATOM 931 O O . THR A 1 115 ? -8.875 15.255 17.149 1.00 63.94 115 THR A O 1
ATOM 934 N N . ARG A 1 116 ? -8.883 13.350 15.908 1.00 65.00 116 ARG A N 1
ATOM 935 C CA . ARG A 1 116 ? -8.306 12.434 16.905 1.00 65.00 116 ARG A CA 1
ATOM 936 C C . ARG A 1 116 ? -6.899 11.951 16.535 1.00 65.00 116 ARG A C 1
ATOM 938 O O . ARG A 1 116 ? -6.482 10.894 17.003 1.00 65.00 116 ARG A O 1
ATOM 945 N N . ASN A 1 117 ? -6.147 12.728 15.750 1.00 69.94 117 ASN A N 1
ATOM 946 C CA . ASN A 1 117 ? -4.728 12.452 15.516 1.00 69.94 117 ASN A CA 1
ATOM 947 C C . ASN A 1 117 ? -3.972 12.335 16.864 1.00 69.94 117 ASN A C 1
ATOM 949 O O . ASN A 1 117 ? -3.950 13.308 17.626 1.00 69.94 117 ASN A O 1
ATOM 953 N N . PRO A 1 118 ? -3.349 11.182 17.173 1.00 61.06 118 PRO A N 1
ATOM 954 C CA . PRO A 1 118 ? -2.664 10.956 18.445 1.00 61.06 118 PRO A CA 1
ATOM 955 C C . PRO A 1 118 ? -1.286 11.639 18.542 1.00 61.06 118 PRO A C 1
ATOM 957 O O . PRO A 1 118 ? -0.648 11.584 19.595 1.00 61.06 118 PRO A O 1
ATOM 960 N N . SER A 1 119 ? -0.777 12.253 17.468 1.00 62.81 119 SER A N 1
ATOM 961 C CA . SER A 1 119 ? 0.551 12.876 17.456 1.00 62.81 119 SER A CA 1
ATOM 962 C C . SER A 1 119 ? 0.582 14.264 18.113 1.00 62.81 119 SER A C 1
ATOM 964 O O . SER A 1 119 ? -0.313 15.099 17.947 1.00 62.81 119 SER A O 1
ATOM 966 N N . ARG A 1 120 ? 1.693 14.561 18.807 1.00 54.59 120 ARG A N 1
ATOM 967 C CA . ARG A 1 120 ? 1.973 15.892 19.390 1.00 54.59 120 ARG A CA 1
ATOM 968 C C . ARG A 1 120 ? 2.015 17.002 18.329 1.00 54.59 120 ARG A C 1
ATOM 970 O O . ARG A 1 120 ? 1.665 18.144 18.617 1.00 54.59 120 ARG A O 1
ATOM 977 N N . ILE A 1 121 ? 2.402 16.659 17.099 1.00 56.69 121 ILE A N 1
ATOM 978 C CA . ILE A 1 121 ? 2.431 17.561 15.939 1.00 56.69 121 ILE A CA 1
ATOM 979 C C . ILE A 1 121 ? 1.011 17.928 15.491 1.00 56.69 121 ILE A C 1
ATOM 981 O O . ILE A 1 121 ? 0.753 19.106 15.251 1.00 56.69 121 ILE A O 1
ATOM 985 N N . GLY A 1 122 ? 0.080 16.967 15.443 1.00 56.81 122 GLY A N 1
ATOM 986 C CA . GLY A 1 122 ? -1.332 17.239 15.155 1.00 56.81 122 GLY A CA 1
ATOM 987 C C . GLY A 1 122 ? -1.969 18.163 16.198 1.00 56.81 122 GLY A C 1
ATOM 988 O O . GLY A 1 122 ? -2.659 19.123 15.850 1.00 56.81 122 GLY A O 1
ATOM 989 N N . TRP A 1 123 ? -1.655 17.951 17.482 1.00 58.00 123 TRP A N 1
ATOM 990 C CA . TRP A 1 123 ? -2.083 18.845 18.564 1.00 58.00 123 TRP A CA 1
ATOM 991 C C . TRP A 1 123 ? -1.509 20.265 18.419 1.00 58.00 123 TRP A C 1
ATOM 993 O O . TRP A 1 123 ? -2.254 21.240 18.516 1.00 58.00 123 TRP A O 1
ATOM 1003 N N . PHE A 1 124 ? -0.217 20.401 18.106 1.00 57.75 124 PHE A N 1
ATOM 1004 C CA . PHE A 1 124 ? 0.434 21.703 17.916 1.00 57.75 124 PHE A CA 1
ATOM 1005 C C . PHE A 1 124 ? -0.121 22.468 16.699 1.00 57.75 124 PHE A C 1
ATOM 1007 O O . PHE A 1 124 ? -0.408 23.662 16.790 1.00 57.75 124 PHE A O 1
ATOM 1014 N N . GLN A 1 125 ? -0.351 21.784 15.570 1.00 59.06 125 GLN A N 1
ATOM 1015 C CA . GLN A 1 125 ? -0.988 22.374 14.383 1.00 59.06 125 GLN A CA 1
ATOM 1016 C C . GLN A 1 125 ? -2.410 22.875 14.684 1.00 59.06 125 GLN A C 1
ATOM 1018 O O . GLN A 1 125 ? -2.793 23.955 14.226 1.00 59.06 125 GLN A O 1
ATOM 1023 N N . LYS A 1 126 ? -3.171 22.125 15.495 1.00 58.22 126 LYS A N 1
ATOM 1024 C CA . LYS A 1 126 ? -4.517 22.497 15.954 1.00 58.22 126 LYS A CA 1
ATOM 1025 C C . LYS A 1 126 ? -4.492 23.695 16.907 1.00 58.22 126 LYS A C 1
ATOM 1027 O O . LYS A 1 126 ? -5.339 24.577 16.789 1.00 58.22 126 LYS A O 1
ATOM 1032 N N . MET A 1 127 ? -3.515 23.746 17.814 1.00 52.41 127 MET A N 1
ATOM 1033 C CA . MET A 1 127 ? -3.394 24.801 18.823 1.00 52.41 127 MET A CA 1
ATOM 1034 C C . MET A 1 127 ? -3.039 26.166 18.218 1.00 52.41 127 MET A C 1
ATOM 1036 O O . MET A 1 127 ? -3.596 27.177 18.637 1.00 52.41 127 MET A O 1
ATOM 1040 N N . PHE A 1 128 ? -2.180 26.207 17.195 1.00 60.81 128 PHE A N 1
ATOM 1041 C CA . PHE A 1 128 ? -1.702 27.471 16.618 1.00 60.81 128 PHE A CA 1
ATOM 1042 C C . PHE A 1 128 ? -2.359 27.874 15.287 1.00 60.81 128 PHE A C 1
ATOM 1044 O O . PHE A 1 128 ? -1.905 28.826 14.657 1.00 60.81 128 PHE A O 1
ATOM 1051 N N . ARG A 1 129 ? -3.412 27.174 14.832 1.00 53.50 129 ARG A N 1
ATOM 1052 C CA . ARG A 1 129 ? -4.105 27.435 13.546 1.00 53.50 129 ARG A CA 1
ATOM 1053 C C . ARG A 1 129 ? -3.154 27.626 12.353 1.00 53.50 129 ARG A C 1
ATOM 1055 O O . ARG A 1 129 ? -3.488 28.307 11.386 1.00 53.50 129 ARG A O 1
ATOM 1062 N N . LEU A 1 130 ? -1.993 26.969 12.369 1.00 55.00 130 LEU A N 1
ATOM 1063 C CA . LEU A 1 130 ? -1.048 26.901 11.245 1.00 55.00 130 LEU A CA 1
ATOM 1064 C C . LEU A 1 130 ? -1.564 25.939 10.156 1.00 55.00 130 LEU A C 1
ATOM 1066 O O . LEU A 1 130 ? -0.804 25.191 9.546 1.00 55.00 130 LEU A O 1
ATOM 1070 N N . CYS A 1 131 ? -2.877 25.957 9.903 1.00 53.50 131 CYS A N 1
ATOM 1071 C CA . CYS A 1 131 ? -3.602 25.115 8.958 1.00 53.50 131 CYS A CA 1
ATOM 1072 C C . CYS A 1 131 ? -3.379 25.581 7.512 1.00 53.50 131 CYS A C 1
ATOM 1074 O O . CYS A 1 131 ? -4.318 25.762 6.744 1.00 53.50 131 CYS A O 1
ATOM 1076 N N . CYS A 1 132 ? -2.122 25.769 7.124 1.00 51.84 132 CYS A N 1
ATOM 1077 C CA . CYS A 1 132 ? -1.736 25.626 5.734 1.00 51.84 132 CYS A CA 1
ATOM 1078 C C . CYS A 1 132 ? -1.604 24.119 5.506 1.00 51.84 132 CYS A C 1
ATOM 1080 O O . CYS A 1 132 ? -0.676 23.529 6.065 1.00 51.84 132 CYS A O 1
ATOM 1082 N N . PRO A 1 133 ? -2.483 23.471 4.719 1.00 52.50 133 PRO A N 1
ATOM 1083 C CA . PRO A 1 133 ? -2.303 22.064 4.397 1.00 52.50 133 PRO A CA 1
ATOM 1084 C C . PRO A 1 133 ? -0.888 21.904 3.844 1.00 52.50 133 PRO A C 1
ATOM 1086 O O . PRO A 1 133 ? -0.523 22.589 2.878 1.00 52.50 133 PRO A O 1
ATOM 1089 N N . ARG A 1 134 ? -0.070 21.024 4.439 1.00 58.66 134 ARG A N 1
ATOM 1090 C CA . ARG A 1 134 ? 1.298 20.765 3.945 1.00 58.66 134 ARG A CA 1
ATOM 1091 C C . ARG A 1 134 ? 1.276 20.394 2.457 1.00 58.66 134 ARG A C 1
ATOM 1093 O O . ARG A 1 134 ? 2.252 20.642 1.743 1.00 58.66 134 ARG A O 1
ATOM 1100 N N . ARG A 1 135 ? 0.129 19.875 1.994 1.00 67.31 135 ARG A N 1
ATOM 1101 C CA . ARG A 1 135 ? -0.239 19.580 0.606 1.00 67.31 135 ARG A CA 1
ATOM 1102 C C . ARG A 1 135 ? -1.577 20.224 0.232 1.00 67.31 135 ARG A C 1
ATOM 1104 O O . ARG A 1 135 ? -2.596 19.555 0.154 1.00 67.31 135 ARG A O 1
ATOM 1111 N N . GLY A 1 136 ? -1.584 21.525 -0.068 1.00 71.38 136 GLY A N 1
ATOM 1112 C CA . GLY A 1 136 ? -2.787 22.280 -0.480 1.00 71.38 136 GLY A CA 1
ATOM 1113 C C . GLY A 1 136 ? -3.403 21.900 -1.839 1.00 71.38 136 GLY A C 1
ATOM 1114 O O . GLY A 1 136 ? -4.032 22.743 -2.477 1.00 71.38 136 GLY A O 1
ATOM 1115 N N . CYS A 1 137 ? -3.148 20.690 -2.329 1.00 80.69 137 CYS A N 1
ATOM 1116 C CA . CYS A 1 137 ? -3.741 20.096 -3.527 1.00 80.69 137 CYS A CA 1
ATOM 1117 C C . CYS A 1 137 ? -4.426 18.751 -3.239 1.00 80.69 137 CYS A C 1
ATOM 1119 O O . CYS A 1 137 ? -5.011 18.184 -4.152 1.00 80.69 137 CYS A O 1
ATOM 1121 N N . ILE A 1 138 ? -4.383 18.268 -1.993 1.00 83.00 138 ILE A N 1
ATOM 1122 C CA . ILE A 1 138 ? -5.008 17.018 -1.552 1.00 83.00 138 ILE A CA 1
ATOM 1123 C C . ILE A 1 138 ? -6.149 17.357 -0.599 1.00 83.00 138 ILE A C 1
ATOM 1125 O O . ILE A 1 138 ? -6.047 18.305 0.186 1.00 83.00 138 ILE A O 1
ATOM 1129 N N . LEU A 1 139 ? -7.241 16.603 -0.696 1.00 80.69 139 LEU A N 1
ATOM 1130 C CA . LEU A 1 139 ? -8.378 16.732 0.205 1.00 80.69 139 LEU A CA 1
ATOM 1131 C C . LEU A 1 139 ? -8.001 16.203 1.595 1.00 80.69 139 LEU A C 1
ATOM 1133 O O . LEU A 1 139 ? -7.427 15.125 1.739 1.00 80.69 139 LEU A O 1
ATOM 1137 N N . ALA A 1 140 ? -8.300 16.982 2.632 1.00 79.62 140 ALA A N 1
ATOM 1138 C CA . ALA A 1 140 ? -8.047 16.565 4.005 1.00 79.62 140 ALA A CA 1
ATOM 1139 C C . ALA A 1 140 ? -8.972 15.400 4.401 1.00 79.62 140 ALA A C 1
ATOM 1141 O O . ALA A 1 140 ? -10.129 15.362 3.981 1.00 79.62 140 ALA A O 1
ATOM 1142 N N . ASN A 1 141 ? -8.486 14.509 5.273 1.00 81.75 141 ASN A N 1
ATOM 1143 C CA . ASN A 1 141 ? -9.270 13.424 5.884 1.00 81.75 141 ASN A CA 1
ATOM 1144 C C . ASN A 1 141 ? -9.832 12.384 4.886 1.00 81.75 141 ASN A C 1
ATOM 1146 O O . ASN A 1 141 ? -10.934 11.851 5.063 1.00 81.75 141 ASN A O 1
ATOM 1150 N N . GLN A 1 142 ? -9.103 12.162 3.790 1.00 88.62 142 GLN A N 1
ATOM 1151 C CA . GLN A 1 142 ? -9.414 11.188 2.740 1.00 88.62 142 GLN A CA 1
ATOM 1152 C C . GLN A 1 142 ? -8.198 10.312 2.398 1.00 88.62 142 GLN A C 1
ATOM 1154 O O . GLN A 1 142 ? -8.170 9.686 1.339 1.00 88.62 142 GLN A O 1
ATOM 1159 N N . ALA A 1 143 ? -7.183 10.252 3.268 1.00 90.19 143 ALA A N 1
ATOM 1160 C CA . ALA A 1 143 ? -5.966 9.500 2.972 1.00 90.19 143 ALA A CA 1
ATOM 1161 C C . ALA A 1 143 ? -6.246 7.993 2.860 1.00 90.19 143 ALA A C 1
ATOM 1163 O O . ALA A 1 143 ? -5.699 7.333 1.978 1.00 90.19 143 ALA A O 1
ATOM 1164 N N . TYR A 1 144 ? -7.154 7.464 3.685 1.00 93.56 144 TYR A N 1
ATOM 1165 C CA . TYR A 1 144 ? -7.608 6.078 3.582 1.00 93.56 144 TYR A CA 1
ATOM 1166 C C . TYR A 1 144 ? -8.270 5.767 2.225 1.00 93.56 144 TYR A C 1
ATOM 1168 O O . TYR A 1 144 ? -8.002 4.721 1.641 1.00 93.56 144 TYR A O 1
ATOM 1176 N N . LEU A 1 145 ? -9.069 6.694 1.675 1.00 95.56 145 LEU A N 1
ATOM 1177 C CA . LEU A 1 145 ? -9.655 6.547 0.335 1.00 95.56 145 LEU A CA 1
ATOM 1178 C C . LEU A 1 145 ? -8.591 6.626 -0.757 1.00 95.56 145 LEU A C 1
ATOM 1180 O O . LEU A 1 145 ? -8.706 5.924 -1.751 1.00 95.56 145 LEU A O 1
ATOM 1184 N N . SER A 1 146 ? -7.558 7.450 -0.574 1.00 95.69 146 SER A N 1
ATOM 1185 C CA . SER A 1 146 ? -6.422 7.517 -1.499 1.00 95.69 146 SER A CA 1
ATOM 1186 C C . SER A 1 146 ? -5.647 6.194 -1.541 1.00 95.69 146 SER A C 1
ATOM 1188 O O . SER A 1 146 ? -5.280 5.738 -2.619 1.00 95.69 146 SER A O 1
ATOM 1190 N N . GLU A 1 147 ? -5.429 5.547 -0.391 1.00 95.44 147 GLU A N 1
ATOM 1191 C CA . GLU A 1 147 ? -4.767 4.235 -0.328 1.00 95.44 147 GLU A CA 1
ATOM 1192 C C . GLU A 1 147 ? -5.600 3.154 -1.040 1.00 95.44 147 GLU A C 1
ATOM 1194 O O . GLU A 1 147 ? -5.082 2.432 -1.889 1.00 95.44 147 GLU A O 1
ATOM 1199 N N . VAL A 1 148 ? -6.906 3.094 -0.757 1.00 96.62 148 VAL A N 1
ATOM 1200 C CA . VAL A 1 148 ? -7.831 2.150 -1.410 1.00 96.62 148 VAL A CA 1
ATOM 1201 C C . VAL A 1 148 ? -7.957 2.442 -2.906 1.00 96.62 148 VAL A C 1
ATOM 1203 O O . VAL A 1 148 ? -7.903 1.531 -3.724 1.00 96.62 148 VAL A O 1
ATOM 1206 N N . GLY A 1 149 ? -8.061 3.715 -3.285 1.00 97.31 149 GLY A N 1
ATOM 1207 C CA . GLY A 1 149 ? -8.139 4.148 -4.677 1.00 97.31 149 GLY A CA 1
ATOM 1208 C C . GLY A 1 149 ? -6.914 3.736 -5.488 1.00 97.31 149 GLY A C 1
ATOM 1209 O O . GLY A 1 149 ? -7.059 3.339 -6.639 1.00 97.31 149 GLY A O 1
ATOM 1210 N N . ALA A 1 150 ? -5.718 3.761 -4.896 1.00 97.19 150 ALA A N 1
ATOM 1211 C CA . ALA A 1 150 ? -4.515 3.270 -5.561 1.00 97.19 150 ALA A CA 1
ATOM 1212 C C . ALA A 1 150 ? -4.572 1.756 -5.815 1.00 97.19 150 ALA A C 1
ATOM 1214 O O . ALA A 1 150 ? -4.207 1.324 -6.903 1.00 97.19 150 ALA A O 1
ATOM 1215 N N . SER A 1 151 ? -5.087 0.970 -4.861 1.00 95.75 151 SER A N 1
ATOM 1216 C CA . SER A 1 151 ? -5.313 -0.470 -5.060 1.00 95.75 151 SER A CA 1
ATOM 1217 C C . SER A 1 151 ? -6.367 -0.747 -6.135 1.00 95.75 151 SER A C 1
ATOM 1219 O O . SER A 1 151 ? -6.201 -1.690 -6.900 1.00 95.75 151 SER A O 1
ATOM 1221 N N . ILE A 1 152 ? -7.424 0.067 -6.221 1.00 95.62 152 ILE A N 1
ATOM 1222 C CA . ILE A 1 152 ? -8.449 -0.059 -7.271 1.00 95.62 152 ILE A CA 1
ATOM 1223 C C . ILE A 1 152 ? -7.850 0.257 -8.644 1.00 95.62 152 ILE A C 1
ATOM 1225 O O . ILE A 1 152 ? -8.067 -0.488 -9.589 1.00 95.62 152 ILE A O 1
ATOM 1229 N N . VAL A 1 153 ? -7.080 1.344 -8.768 1.00 96.00 153 VAL A N 1
ATOM 1230 C CA . VAL A 1 153 ? -6.429 1.709 -10.037 1.00 96.00 153 VAL A CA 1
ATOM 1231 C C . VAL A 1 153 ? -5.429 0.637 -10.473 1.00 96.00 153 VAL A C 1
ATOM 1233 O O . VAL A 1 153 ? -5.384 0.308 -11.656 1.00 96.00 153 VAL A O 1
ATOM 1236 N N . ASP A 1 154 ? -4.659 0.078 -9.535 1.00 94.88 154 ASP A N 1
ATOM 1237 C CA . ASP A 1 154 ? -3.755 -1.047 -9.794 1.00 94.88 154 ASP A CA 1
ATOM 1238 C C . ASP A 1 154 ? -4.502 -2.269 -10.346 1.00 94.88 154 ASP A C 1
ATOM 1240 O O . ASP A 1 154 ? -4.082 -2.817 -11.360 1.00 94.88 154 ASP A O 1
ATOM 1244 N N . GLU A 1 155 ? -5.639 -2.631 -9.744 1.00 91.06 155 GLU A N 1
ATOM 1245 C CA . GLU A 1 155 ? -6.480 -3.755 -10.172 1.00 91.06 155 GLU A CA 1
ATOM 1246 C C . GLU A 1 155 ? -7.152 -3.499 -11.529 1.00 91.06 155 GLU A C 1
ATOM 1248 O O . GLU A 1 155 ? -7.119 -4.360 -12.406 1.00 91.06 155 GLU A O 1
ATOM 1253 N N . CYS A 1 156 ? -7.695 -2.298 -11.754 1.00 91.25 156 CYS A N 1
ATOM 1254 C CA . CYS A 1 156 ? -8.307 -1.921 -13.031 1.00 91.25 156 CYS A CA 1
ATOM 1255 C C . CYS A 1 156 ? -7.308 -1.946 -14.195 1.00 91.25 156 CYS A C 1
ATOM 1257 O O . CYS A 1 156 ? -7.676 -2.265 -15.325 1.00 91.25 156 CYS A O 1
ATOM 1259 N N . LEU A 1 157 ? -6.052 -1.583 -13.931 1.00 89.94 157 LEU A N 1
ATOM 1260 C CA . LEU A 1 157 ? -4.982 -1.568 -14.928 1.00 89.94 157 LEU A CA 1
ATOM 1261 C C . LEU A 1 157 ? -4.153 -2.858 -14.933 1.00 89.94 157 LEU A C 1
ATOM 1263 O O . LEU A 1 157 ? -3.256 -2.982 -15.766 1.00 89.94 157 LEU A O 1
ATOM 1267 N N . ASP A 1 158 ? -4.460 -3.802 -14.038 1.00 89.25 158 ASP A N 1
ATOM 1268 C CA . ASP A 1 158 ? -3.761 -5.078 -13.858 1.00 89.25 158 ASP A CA 1
ATOM 1269 C C . ASP A 1 158 ? -2.236 -4.890 -13.693 1.00 89.25 158 ASP A C 1
ATOM 1271 O O . ASP A 1 158 ? -1.419 -5.595 -14.285 1.00 89.25 158 ASP A O 1
ATOM 1275 N N . LEU A 1 159 ? -1.840 -3.873 -12.914 1.00 89.81 159 LEU A N 1
ATOM 1276 C CA . LEU A 1 159 ? -0.433 -3.503 -12.722 1.00 89.81 159 LEU A CA 1
ATOM 1277 C C . LEU A 1 159 ? 0.275 -4.413 -11.721 1.00 89.81 159 LEU A C 1
ATOM 1279 O O . LEU A 1 159 ? 1.469 -4.676 -11.901 1.00 89.81 159 LEU A O 1
ATOM 1283 N N . LYS A 1 160 ? -0.445 -4.938 -10.721 1.00 90.88 160 LYS A N 1
ATOM 1284 C CA . LYS A 1 160 ? 0.073 -5.951 -9.796 1.00 90.88 160 LYS A CA 1
ATOM 1285 C C . LYS A 1 160 ? 1.286 -5.456 -8.999 1.00 90.88 160 LYS A C 1
ATOM 1287 O O . LYS A 1 160 ? 2.243 -6.194 -8.782 1.00 90.88 160 LYS A O 1
ATOM 1292 N N . ILE A 1 161 ? 1.253 -4.196 -8.562 1.00 92.50 161 ILE A N 1
ATOM 1293 C CA . ILE A 1 161 ? 2.323 -3.562 -7.769 1.00 92.50 161 ILE A CA 1
ATOM 1294 C C . ILE A 1 161 ? 1.815 -2.927 -6.471 1.00 92.50 161 ILE A C 1
ATOM 1296 O O . ILE A 1 161 ? 2.624 -2.610 -5.603 1.00 92.50 161 ILE A O 1
ATOM 1300 N N . VAL A 1 162 ? 0.509 -2.717 -6.297 1.00 94.69 162 VAL A N 1
ATOM 1301 C CA . VAL A 1 162 ? -0.055 -2.185 -5.045 1.00 94.69 162 VAL A CA 1
ATOM 1302 C C . VAL A 1 162 ? -0.611 -3.328 -4.204 1.00 94.69 162 VAL A C 1
ATOM 1304 O O . VAL A 1 162 ? -1.480 -4.057 -4.682 1.00 94.69 162 VAL A O 1
ATOM 1307 N N . PRO A 1 163 ? -0.182 -3.492 -2.939 1.00 92.81 163 PRO A N 1
ATOM 1308 C CA . PRO A 1 163 ? -0.788 -4.484 -2.061 1.00 92.81 163 PRO A CA 1
ATOM 1309 C C . PRO A 1 163 ? -2.273 -4.213 -1.877 1.00 92.81 163 PRO A C 1
ATOM 1311 O O . PRO A 1 163 ? -2.659 -3.057 -1.663 1.00 92.81 163 PRO A O 1
ATOM 1314 N N . LYS A 1 164 ? -3.089 -5.274 -1.946 1.00 92.38 164 LYS A N 1
ATOM 1315 C CA . LYS A 1 164 ? -4.551 -5.158 -1.920 1.00 92.38 164 LYS A CA 1
ATOM 1316 C C . LYS A 1 164 ? -4.970 -4.327 -0.711 1.00 92.38 164 LYS A C 1
ATOM 1318 O O . LYS A 1 164 ? -4.609 -4.635 0.428 1.00 92.38 164 LYS A O 1
ATOM 1323 N N . ALA A 1 165 ? -5.718 -3.261 -0.973 1.00 94.75 165 ALA A N 1
ATOM 1324 C CA . ALA A 1 165 ? -6.223 -2.371 0.057 1.00 94.75 165 ALA A CA 1
ATOM 1325 C C . ALA A 1 165 ? -7.716 -2.118 -0.137 1.00 94.75 165 ALA A C 1
ATOM 1327 O O . ALA A 1 165 ? -8.156 -1.764 -1.230 1.00 94.75 165 ALA A O 1
ATOM 1328 N N . LYS A 1 166 ? -8.497 -2.261 0.936 1.00 96.06 166 LYS A N 1
ATOM 1329 C CA . LYS A 1 166 ? -9.937 -1.967 0.939 1.00 96.06 166 LYS A CA 1
ATOM 1330 C C . LYS A 1 166 ? -10.329 -1.096 2.123 1.00 96.06 166 LYS A C 1
ATOM 1332 O O . LYS A 1 166 ? -9.573 -0.928 3.081 1.00 96.06 166 LYS A O 1
ATOM 1337 N N . VAL A 1 167 ? -11.521 -0.513 2.026 1.00 96.94 167 VAL A N 1
ATOM 1338 C CA . VAL A 1 167 ? -12.175 0.094 3.183 1.00 96.94 167 VAL A CA 1
ATOM 1339 C C . VAL A 1 167 ? -12.592 -1.037 4.114 1.00 96.94 167 VAL A C 1
ATOM 1341 O O . VAL A 1 167 ? -13.264 -1.962 3.669 1.00 96.94 167 VAL A O 1
ATOM 1344 N N . ALA A 1 168 ? -12.190 -0.941 5.375 1.00 96.12 168 ALA A N 1
ATOM 1345 C CA . ALA A 1 168 ? -12.547 -1.890 6.420 1.00 96.12 168 ALA A CA 1
ATOM 1346 C C . ALA A 1 168 ? -13.115 -1.151 7.633 1.00 96.12 168 ALA A C 1
ATOM 1348 O O . ALA A 1 168 ? -12.842 0.042 7.845 1.00 96.12 168 ALA A O 1
ATOM 1349 N N . TYR A 1 169 ? -13.887 -1.886 8.423 1.00 95.81 169 TYR A N 1
ATOM 1350 C CA . TYR A 1 169 ? -14.497 -1.426 9.662 1.00 95.81 169 TYR A CA 1
ATOM 1351 C C . TYR A 1 169 ? -13.970 -2.303 10.786 1.00 95.81 169 TYR A C 1
ATOM 1353 O O . TYR A 1 169 ? -14.281 -3.483 10.836 1.00 95.81 169 TYR A O 1
ATOM 1361 N N . LEU A 1 170 ? -13.129 -1.742 11.651 1.00 94.75 170 LEU A N 1
ATOM 1362 C CA . LEU A 1 170 ? -12.520 -2.495 12.743 1.00 94.75 170 LEU A CA 1
ATOM 1363 C C . LEU A 1 170 ? -12.744 -1.776 14.068 1.00 94.75 170 LEU A C 1
ATOM 1365 O O . LEU A 1 170 ? -12.557 -0.559 14.172 1.00 94.75 170 LEU A O 1
ATOM 1369 N N . ALA A 1 171 ? -13.056 -2.542 15.105 1.00 93.31 171 ALA A N 1
ATOM 1370 C CA . ALA A 1 171 ? -13.038 -2.095 16.488 1.00 93.31 171 ALA A CA 1
ATOM 1371 C C . ALA A 1 171 ? -11.884 -2.769 17.233 1.00 93.31 171 ALA A C 1
ATOM 1373 O O . ALA A 1 171 ? -11.676 -3.971 17.115 1.00 93.31 171 ALA A O 1
ATOM 1374 N N . SER A 1 172 ? -11.129 -2.006 18.023 1.00 92.56 172 SER A N 1
ATOM 1375 C CA . SER A 1 172 ? -10.097 -2.558 18.907 1.00 92.56 172 SER A CA 1
ATOM 1376 C C . SER A 1 172 ? -9.866 -1.650 20.112 1.00 92.56 172 SER A C 1
ATOM 1378 O O . SER A 1 172 ? -9.692 -0.447 19.919 1.00 92.56 172 SER A O 1
ATOM 1380 N N . PRO A 1 173 ? -9.736 -2.181 21.343 1.00 90.12 173 PRO A N 1
ATOM 1381 C CA . PRO A 1 173 ? -9.356 -1.395 22.520 1.00 90.12 173 PRO A CA 1
ATOM 1382 C C . PRO A 1 173 ? -8.071 -0.567 22.360 1.00 90.12 173 PRO A C 1
ATOM 1384 O O . PRO A 1 173 ? -7.905 0.434 23.061 1.00 90.12 173 PRO A O 1
ATOM 1387 N N . THR A 1 174 ? -7.173 -0.961 21.450 1.00 91.12 174 THR A N 1
ATOM 1388 C CA . THR A 1 174 ? -5.908 -0.260 21.177 1.00 91.12 174 THR A CA 1
ATOM 1389 C C . THR A 1 174 ? -6.058 0.988 20.306 1.00 91.12 174 THR A C 1
ATOM 1391 O O . THR A 1 174 ? -5.137 1.804 20.269 1.00 91.12 174 THR A O 1
ATOM 1394 N N . PHE A 1 175 ? -7.202 1.186 19.643 1.00 92.81 175 PHE A N 1
ATOM 1395 C CA . PHE A 1 175 ? -7.457 2.389 18.848 1.00 92.81 175 PHE A CA 1
ATOM 1396 C C . PHE A 1 175 ? -7.770 3.617 19.716 1.00 92.81 175 PHE A C 1
ATOM 1398 O O . PHE A 1 175 ? -8.169 3.529 20.885 1.00 92.81 175 PHE A O 1
ATOM 1405 N N . ASN A 1 176 ? -7.635 4.808 19.129 1.00 90.69 176 ASN A N 1
ATOM 1406 C CA . ASN A 1 176 ? -7.843 6.063 19.843 1.00 90.69 176 ASN A CA 1
ATOM 1407 C C . ASN A 1 176 ? -9.330 6.466 19.906 1.00 90.69 176 ASN A C 1
ATOM 1409 O O . ASN A 1 176 ? -9.829 7.204 19.052 1.00 90.69 176 ASN A O 1
ATOM 1413 N N . TYR A 1 177 ? -10.044 5.994 20.929 1.00 89.75 177 TYR A N 1
ATOM 1414 C CA . TYR A 1 177 ? -11.421 6.411 21.234 1.00 89.75 177 TYR A CA 1
ATOM 1415 C C . TYR A 1 177 ? -11.487 7.546 22.258 1.00 89.75 177 TYR A C 1
ATOM 1417 O O . TYR A 1 177 ? -10.657 7.645 23.165 1.00 89.75 177 TYR A O 1
ATOM 1425 N N . SER A 1 178 ? -12.535 8.365 22.169 1.00 87.50 178 SER A N 1
ATOM 1426 C CA . SER A 1 178 ? -12.841 9.375 23.183 1.00 87.50 178 SER A CA 1
ATOM 1427 C C . SER A 1 178 ? -13.238 8.738 24.518 1.00 87.50 178 SER A C 1
ATOM 1429 O O . SER A 1 178 ? -13.813 7.649 24.566 1.00 87.50 178 SER A O 1
ATOM 1431 N N . SER A 1 179 ? -13.015 9.452 25.625 1.00 86.50 179 SER A N 1
ATOM 1432 C CA . SER A 1 179 ? -13.408 8.980 26.961 1.00 86.50 179 SER A CA 1
ATOM 1433 C C . SER A 1 179 ? -14.910 8.694 27.074 1.00 86.50 179 SER A C 1
ATOM 1435 O O . SER A 1 179 ? -15.312 7.830 27.844 1.00 86.50 179 SER A O 1
ATOM 1437 N N . ALA A 1 180 ? -15.745 9.398 26.304 1.00 86.44 180 ALA A N 1
ATOM 1438 C CA . ALA A 1 180 ? -17.186 9.164 26.272 1.00 86.44 180 ALA A CA 1
ATOM 1439 C C . ALA A 1 180 ? -17.541 7.834 25.587 1.00 86.44 180 ALA A C 1
ATOM 1441 O O . ALA A 1 180 ? -18.396 7.110 26.087 1.00 86.44 180 ALA A O 1
ATOM 1442 N N . GLU A 1 181 ? -16.883 7.495 24.474 1.00 86.56 181 GLU A N 1
ATOM 1443 C CA . GLU A 1 181 ? -17.067 6.202 23.794 1.00 86.56 181 GLU A CA 1
ATOM 1444 C C . GLU A 1 181 ? -16.579 5.045 24.664 1.00 86.56 181 GLU A C 1
ATOM 1446 O O . GLU A 1 181 ? -17.293 4.057 24.802 1.00 86.56 181 GLU A O 1
ATOM 1451 N N . LYS A 1 182 ? -15.418 5.196 25.316 1.00 86.19 182 LYS A N 1
ATOM 1452 C CA . LYS A 1 182 ? -14.889 4.177 26.237 1.00 86.19 182 LYS A CA 1
ATOM 1453 C C . LYS A 1 182 ? -15.848 3.910 27.401 1.00 86.19 182 LYS A C 1
ATOM 1455 O O . LYS A 1 182 ? -16.201 2.762 27.636 1.00 86.19 182 LYS A O 1
ATOM 1460 N N . ARG A 1 183 ? -16.359 4.966 28.049 1.00 85.06 183 ARG A N 1
ATOM 1461 C CA . ARG A 1 183 ? -17.355 4.842 29.132 1.00 85.06 183 ARG A CA 1
ATOM 1462 C C . ARG A 1 183 ? -18.648 4.172 28.673 1.00 85.06 183 ARG A C 1
ATOM 1464 O O . ARG A 1 183 ? -19.195 3.351 29.396 1.00 85.06 183 ARG A O 1
ATOM 1471 N N . LYS A 1 184 ? -19.147 4.511 27.478 1.00 85.44 184 LYS A N 1
ATOM 1472 C CA . LYS A 1 184 ? -20.343 3.863 26.914 1.00 85.44 184 LYS A CA 1
ATOM 1473 C C . LYS A 1 184 ? -20.109 2.373 26.663 1.00 85.44 184 LYS A C 1
ATOM 1475 O O . LYS A 1 184 ? -20.966 1.569 27.011 1.00 85.44 184 LYS A O 1
ATOM 1480 N N . ALA A 1 185 ? -18.956 2.012 26.101 1.00 83.62 185 ALA A N 1
ATOM 1481 C CA . ALA A 1 185 ? -18.598 0.617 25.863 1.00 83.62 185 ALA A CA 1
ATOM 1482 C C . ALA A 1 185 ? -18.433 -0.169 27.180 1.00 83.62 185 ALA A C 1
ATOM 1484 O O . ALA A 1 185 ? -18.853 -1.319 27.262 1.00 83.62 185 ALA A O 1
ATOM 1485 N N . GLU A 1 186 ? -17.886 0.457 28.228 1.00 80.31 186 GLU A N 1
ATOM 1486 C CA . GLU A 1 186 ? -17.807 -0.119 29.579 1.00 80.31 186 GLU A CA 1
ATOM 1487 C C . GLU A 1 186 ? -19.194 -0.347 30.199 1.00 80.31 186 GLU A C 1
ATOM 1489 O O . GLU A 1 186 ? -19.466 -1.441 30.679 1.00 80.31 186 GLU A O 1
ATOM 1494 N N . GLN A 1 187 ? -20.106 0.628 30.119 1.00 78.88 187 GLN A N 1
ATOM 1495 C CA . GLN A 1 187 ? -21.486 0.479 30.614 1.00 78.88 187 GLN A CA 1
ATOM 1496 C C . GLN A 1 187 ? -22.256 -0.632 29.886 1.00 78.88 187 GLN A C 1
ATOM 1498 O O . GLN A 1 187 ? -23.043 -1.364 30.487 1.00 78.88 187 GLN A O 1
ATOM 1503 N N . GLN A 1 188 ? -22.024 -0.776 28.579 1.00 73.19 188 GLN A N 1
ATOM 1504 C CA . GLN A 1 188 ? -22.619 -1.849 27.785 1.00 73.19 188 GLN A CA 1
ATOM 1505 C C . GLN A 1 188 ? -22.044 -3.221 28.139 1.00 73.19 188 GLN A C 1
ATOM 1507 O O . GLN A 1 188 ? -22.789 -4.197 28.117 1.00 73.19 188 GLN A O 1
ATOM 1512 N N . ARG A 1 189 ? -20.766 -3.297 28.532 1.00 68.69 189 ARG A N 1
ATOM 1513 C CA . ARG A 1 189 ? -20.118 -4.537 28.984 1.00 68.69 189 ARG A CA 1
ATOM 1514 C C . ARG A 1 189 ? -20.785 -5.133 30.227 1.00 68.69 189 ARG A C 1
ATOM 1516 O O . ARG A 1 189 ? -20.764 -6.345 30.408 1.00 68.69 189 ARG A O 1
ATOM 1523 N N . GLU A 1 190 ? -21.363 -4.296 31.086 1.00 61.25 190 GLU A N 1
ATOM 1524 C CA . GLU A 1 190 ? -22.097 -4.751 32.276 1.00 61.25 190 GLU A CA 1
ATOM 1525 C C . GLU A 1 190 ? -23.446 -5.402 31.921 1.00 61.25 190 GLU A C 1
ATOM 1527 O O . GLU A 1 190 ? -23.948 -6.222 32.683 1.00 61.25 190 GLU A O 1
ATOM 1532 N N . HIS A 1 191 ? -24.018 -5.068 30.758 1.00 59.78 191 HIS A N 1
ATOM 1533 C CA . HIS A 1 191 ? -25.339 -5.534 30.319 1.00 59.78 191 HIS A CA 1
ATOM 1534 C C . HIS A 1 191 ? -25.276 -6.625 29.239 1.00 59.78 191 HIS A C 1
ATOM 1536 O O . HIS A 1 191 ? -26.189 -7.440 29.127 1.00 59.78 191 HIS A O 1
ATOM 1542 N N . ILE A 1 192 ? -24.218 -6.637 28.429 1.00 60.81 192 ILE A N 1
ATOM 1543 C CA . ILE A 1 192 ? -23.986 -7.573 27.329 1.00 60.81 192 ILE A CA 1
ATOM 1544 C C . ILE A 1 192 ? -22.579 -8.134 27.524 1.00 60.81 192 ILE A C 1
ATOM 1546 O O . ILE A 1 192 ? -21.634 -7.374 27.724 1.00 60.81 192 ILE A O 1
ATOM 1550 N N . SER A 1 193 ? -22.415 -9.457 27.462 1.00 55.03 193 SER A N 1
ATOM 1551 C CA . SER A 1 193 ? -21.113 -10.122 27.577 1.00 55.03 193 SER A CA 1
ATOM 1552 C C . SER A 1 193 ? -20.209 -9.778 26.381 1.00 55.03 193 SER A C 1
ATOM 1554 O O . SER A 1 193 ? -20.105 -10.543 25.426 1.00 55.03 193 SER A O 1
ATOM 1556 N N . GLY A 1 194 ? -19.586 -8.600 26.409 1.00 57.31 194 GLY A N 1
ATOM 1557 C CA . GLY A 1 194 ? -18.697 -8.113 25.360 1.00 57.31 194 GLY A CA 1
ATOM 1558 C C . GLY A 1 194 ? -18.489 -6.601 25.424 1.00 57.31 194 GLY A C 1
ATOM 1559 O O . GLY A 1 194 ? -19.418 -5.836 25.668 1.00 57.31 194 GLY A O 1
ATOM 1560 N N . VAL A 1 195 ? -17.253 -6.155 25.196 1.00 58.72 195 VAL A N 1
ATOM 1561 C CA . VAL A 1 195 ? -16.962 -4.739 24.940 1.00 58.72 195 VAL A CA 1
ATOM 1562 C C . VAL A 1 195 ? -17.404 -4.437 23.512 1.00 58.72 195 VAL A C 1
ATOM 1564 O O . VAL A 1 195 ? -16.806 -4.960 22.575 1.00 58.72 195 VAL A O 1
ATOM 1567 N N . ASN A 1 196 ? -18.424 -3.597 23.340 1.00 76.38 196 ASN A N 1
ATOM 1568 C CA . ASN A 1 196 ? -18.855 -3.143 22.019 1.00 76.38 196 ASN A CA 1
ATOM 1569 C C . ASN A 1 196 ? -18.307 -1.733 21.754 1.00 76.38 196 ASN A C 1
ATOM 1571 O O . ASN A 1 196 ? -18.976 -0.723 21.978 1.00 76.38 196 ASN A O 1
ATOM 1575 N N . LEU A 1 197 ? -17.029 -1.655 21.374 1.00 86.50 197 LEU A N 1
ATOM 1576 C CA . LEU A 1 197 ? -16.457 -0.404 20.875 1.00 86.50 197 LEU A CA 1
ATOM 1577 C C . LEU A 1 197 ? -16.992 -0.147 19.461 1.00 86.50 197 LEU A C 1
ATOM 1579 O O . LEU A 1 197 ? -17.110 -1.095 18.691 1.00 86.50 197 LEU A O 1
ATOM 1583 N N . PRO A 1 198 ? -17.295 1.110 19.094 1.00 90.06 198 PRO A N 1
ATOM 1584 C CA . PRO A 1 198 ? -17.784 1.399 17.756 1.00 90.06 198 PRO A CA 1
ATOM 1585 C C . PRO A 1 198 ? -16.695 1.127 16.716 1.00 90.06 198 PRO A C 1
ATOM 1587 O O . PRO A 1 198 ? -15.531 1.492 16.922 1.00 90.06 198 PRO A O 1
ATOM 1590 N N . ASP A 1 199 ? -17.082 0.545 15.584 1.00 92.81 199 ASP A N 1
ATOM 1591 C CA . ASP A 1 199 ? -16.159 0.323 14.479 1.00 92.81 199 ASP A CA 1
ATOM 1592 C C . ASP A 1 199 ? -15.590 1.642 13.967 1.00 92.81 199 ASP A C 1
ATOM 1594 O O . ASP A 1 199 ? -16.294 2.638 13.754 1.00 92.81 199 ASP A O 1
ATOM 1598 N N . LYS A 1 200 ? -14.283 1.637 13.731 1.00 94.69 200 LYS A N 1
ATOM 1599 C CA . LYS A 1 200 ? -13.603 2.697 13.009 1.00 94.69 200 LYS A CA 1
ATOM 1600 C C . LYS A 1 200 ? -13.524 2.317 11.546 1.00 94.69 200 LYS A C 1
ATOM 1602 O O . LYS A 1 200 ? -13.093 1.222 11.207 1.00 94.69 200 LYS A O 1
ATOM 1607 N N . VAL A 1 201 ? -13.889 3.257 10.683 1.00 96.00 201 VAL A N 1
ATOM 1608 C CA . VAL A 1 201 ? -13.659 3.143 9.242 1.00 96.00 201 VAL A CA 1
ATOM 1609 C C . VAL A 1 201 ? -12.225 3.547 8.911 1.00 96.00 201 VAL A C 1
ATOM 1611 O O . VAL A 1 201 ? -11.719 4.549 9.429 1.00 96.00 201 VAL A O 1
ATOM 1614 N N . GLY A 1 202 ? -11.571 2.800 8.030 1.00 95.88 202 GLY A N 1
ATOM 1615 C CA . GLY A 1 202 ? -10.207 3.086 7.599 1.00 95.88 202 GLY A CA 1
ATOM 1616 C C . GLY A 1 202 ? -9.787 2.272 6.384 1.00 95.88 202 GLY A C 1
ATOM 1617 O O . GLY A 1 202 ? -10.572 1.506 5.831 1.00 95.88 202 GLY A O 1
ATOM 1618 N N . SER A 1 203 ? -8.539 2.450 5.960 1.00 96.81 203 SER A N 1
ATOM 1619 C CA . SER A 1 203 ? -7.928 1.612 4.925 1.00 96.81 203 SER A CA 1
ATOM 1620 C C . SER A 1 203 ? -7.268 0.419 5.596 1.00 96.81 203 SER A C 1
ATOM 1622 O O . SER A 1 203 ? -6.452 0.628 6.498 1.00 96.81 203 SER A O 1
ATOM 1624 N N . LEU A 1 204 ? -7.555 -0.785 5.121 1.00 96.44 204 LEU A N 1
ATOM 1625 C CA . LEU A 1 204 ? -6.841 -2.005 5.473 1.00 96.44 204 LEU A CA 1
ATOM 1626 C C . LEU A 1 204 ? -6.039 -2.461 4.255 1.00 96.44 204 LEU A C 1
ATOM 1628 O O . LEU A 1 204 ? -6.629 -2.786 3.229 1.00 96.44 204 LEU A O 1
ATOM 1632 N N . GLN A 1 205 ? -4.712 -2.446 4.364 1.00 94.75 205 GLN A N 1
ATOM 1633 C CA . GLN A 1 205 ? -3.777 -2.848 3.309 1.00 94.75 205 GLN A CA 1
ATOM 1634 C C . GLN A 1 205 ? -3.036 -4.121 3.721 1.00 94.75 205 GLN A C 1
ATOM 1636 O O . GLN A 1 205 ? -2.578 -4.204 4.859 1.00 94.75 205 GLN A O 1
ATOM 1641 N N . CYS A 1 206 ? -2.896 -5.087 2.814 1.00 92.56 206 CYS A N 1
ATOM 1642 C CA . CYS A 1 206 ? -2.122 -6.306 3.061 1.00 92.56 206 CYS A CA 1
ATOM 1643 C C . CYS A 1 206 ? -0.623 -6.019 3.268 1.00 92.56 206 CYS A C 1
ATOM 1645 O O . CYS A 1 206 ? -0.057 -5.120 2.642 1.00 92.56 206 CYS A O 1
ATOM 1647 N N . VAL A 1 207 ? 0.015 -6.810 4.134 1.00 87.12 207 VAL A N 1
ATOM 1648 C CA . VAL A 1 207 ? 1.475 -6.812 4.347 1.00 87.12 207 VAL A CA 1
ATOM 1649 C C . VAL A 1 207 ? 2.196 -7.491 3.168 1.00 87.12 207 VAL A C 1
ATOM 1651 O O . VAL A 1 207 ? 1.613 -8.345 2.501 1.00 87.12 207 VAL A O 1
ATOM 1654 N N . VAL A 1 208 ? 3.444 -7.089 2.884 1.00 83.25 208 VAL A N 1
ATOM 1655 C CA . VAL A 1 208 ? 4.275 -7.619 1.783 1.00 83.25 208 VAL A CA 1
ATOM 1656 C C . VAL A 1 208 ? 5.603 -8.184 2.288 1.00 83.25 208 VAL A C 1
ATOM 1658 O O . VAL A 1 208 ? 6.642 -7.522 2.299 1.00 83.25 208 VAL A O 1
ATOM 1661 N N . GLU A 1 209 ? 5.576 -9.448 2.686 1.00 80.19 209 GLU A N 1
ATOM 1662 C CA . GLU A 1 209 ? 6.732 -10.133 3.265 1.00 80.19 209 GLU A CA 1
ATOM 1663 C C . GLU A 1 209 ? 7.928 -10.219 2.302 1.00 80.19 209 GLU A C 1
ATOM 1665 O O . GLU A 1 209 ? 7.775 -10.406 1.096 1.00 80.19 209 GLU A O 1
ATOM 1670 N N . GLY A 1 210 ? 9.146 -10.083 2.837 1.00 79.94 210 GLY A N 1
ATOM 1671 C CA . GLY A 1 210 ? 10.384 -10.256 2.064 1.00 79.94 210 GLY A CA 1
ATOM 1672 C C . GLY A 1 210 ? 10.746 -9.093 1.131 1.00 79.94 210 GLY A C 1
ATOM 1673 O O . GLY A 1 210 ? 11.693 -9.197 0.348 1.00 79.94 210 GLY A O 1
ATOM 1674 N N . PHE A 1 211 ? 10.022 -7.976 1.194 1.00 88.00 211 PHE A N 1
ATOM 1675 C CA . PHE A 1 211 ? 10.381 -6.752 0.481 1.00 88.00 211 PHE A CA 1
ATOM 1676 C C . PHE A 1 211 ? 11.411 -5.929 1.281 1.00 88.00 211 PHE A C 1
ATOM 1678 O O . PHE A 1 211 ? 11.656 -6.179 2.451 1.00 88.00 211 PHE A O 1
ATOM 1685 N N . GLN A 1 212 ? 12.067 -4.952 0.669 1.00 88.50 212 GLN A N 1
ATOM 1686 C CA . GLN A 1 212 ? 12.911 -3.944 1.324 1.00 88.50 212 GLN A CA 1
ATOM 1687 C C . GLN A 1 212 ? 12.823 -2.641 0.521 1.00 88.50 212 GLN A C 1
ATOM 1689 O O . GLN A 1 212 ? 12.513 -2.698 -0.674 1.00 88.50 212 GLN A O 1
ATOM 1694 N N . PRO A 1 213 ? 13.126 -1.468 1.109 1.00 90.56 213 PRO A N 1
ATOM 1695 C CA . PRO A 1 213 ? 13.227 -0.222 0.355 1.00 90.56 213 PRO A CA 1
ATOM 1696 C C . PRO A 1 213 ? 14.098 -0.368 -0.897 1.00 90.56 213 PRO A C 1
ATOM 1698 O O . PRO A 1 213 ? 15.154 -1.007 -0.873 1.00 90.56 213 PRO A O 1
ATOM 1701 N N . CYS A 1 214 ? 13.690 0.245 -2.009 1.00 91.50 214 CYS A N 1
ATOM 1702 C CA . CYS A 1 214 ? 14.378 0.085 -3.292 1.00 91.50 214 CYS A CA 1
ATOM 1703 C C . CYS A 1 214 ? 15.861 0.488 -3.225 1.00 91.50 214 CYS A C 1
ATOM 1705 O O . CYS A 1 214 ? 16.703 -0.098 -3.902 1.00 91.50 214 CYS A O 1
ATOM 1707 N N . THR A 1 215 ? 16.211 1.443 -2.362 1.00 90.00 215 THR A N 1
ATOM 1708 C CA . THR A 1 215 ? 17.593 1.878 -2.118 1.00 90.00 215 THR A CA 1
ATOM 1709 C C . THR A 1 215 ? 18.485 0.764 -1.596 1.00 90.00 215 THR A C 1
ATOM 1711 O O . THR A 1 215 ? 19.670 0.748 -1.934 1.00 90.00 215 THR A O 1
ATOM 1714 N N . PHE A 1 216 ? 17.948 -0.158 -0.795 1.00 90.62 216 PHE A N 1
ATOM 1715 C CA . PHE A 1 216 ? 18.678 -1.320 -0.305 1.00 90.62 216 PHE A CA 1
ATOM 1716 C C . PHE A 1 216 ? 19.064 -2.229 -1.475 1.00 90.62 216 PHE A C 1
ATOM 1718 O O . PHE A 1 216 ? 20.251 -2.426 -1.743 1.00 90.62 216 PH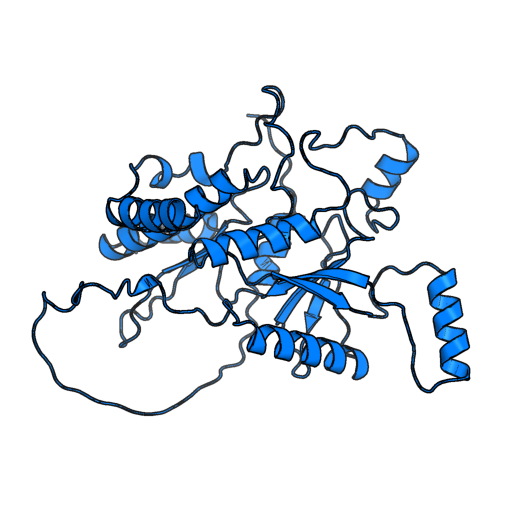E A O 1
ATOM 1725 N N . TRP A 1 217 ? 18.076 -2.701 -2.239 1.00 88.56 217 TRP A N 1
ATOM 1726 C CA . TRP A 1 217 ? 18.312 -3.640 -3.336 1.00 88.56 217 TRP A CA 1
ATOM 1727 C C . TRP A 1 217 ? 19.133 -3.039 -4.472 1.00 88.56 217 TRP A C 1
ATOM 1729 O O . TRP A 1 217 ? 20.057 -3.684 -4.955 1.00 88.56 217 TRP A O 1
ATOM 1739 N N . LEU A 1 218 ? 18.903 -1.776 -4.840 1.00 88.50 218 LEU A N 1
ATOM 1740 C CA . LEU A 1 218 ? 19.705 -1.106 -5.868 1.00 88.50 218 LEU A CA 1
ATOM 1741 C C . LEU A 1 218 ? 21.195 -1.016 -5.483 1.00 88.50 218 LEU A C 1
ATOM 1743 O O . LEU A 1 218 ? 22.061 -1.174 -6.346 1.00 88.50 218 LEU A O 1
ATOM 1747 N N . LYS A 1 219 ? 21.520 -0.826 -4.194 1.00 88.62 219 LYS A N 1
ATOM 1748 C CA . LYS A 1 219 ? 22.909 -0.882 -3.695 1.00 88.62 219 LYS A CA 1
ATOM 1749 C C . LYS A 1 219 ? 23.471 -2.305 -3.739 1.00 88.62 219 LYS A C 1
ATOM 1751 O O . LYS A 1 219 ? 24.617 -2.503 -4.151 1.00 88.62 219 LYS A O 1
ATOM 1756 N N . VAL A 1 220 ? 22.678 -3.298 -3.337 1.00 87.44 220 VAL A N 1
ATOM 1757 C CA . VAL A 1 220 ? 23.080 -4.715 -3.365 1.00 87.44 220 VAL A CA 1
ATOM 1758 C C . VAL A 1 220 ? 23.372 -5.159 -4.799 1.00 87.44 220 VAL A C 1
ATOM 1760 O O . VAL A 1 220 ? 24.435 -5.712 -5.071 1.00 87.44 220 VAL A O 1
ATOM 1763 N N . PHE A 1 221 ? 22.490 -4.833 -5.737 1.00 87.69 221 PHE A N 1
ATOM 1764 C CA . PHE A 1 221 ? 22.653 -5.145 -7.149 1.00 87.69 221 PHE A CA 1
ATOM 1765 C C . PHE A 1 221 ? 23.900 -4.506 -7.769 1.00 87.69 221 PHE A C 1
ATOM 1767 O O . PHE A 1 221 ? 24.631 -5.177 -8.500 1.00 87.69 221 PHE A O 1
ATOM 1774 N N . ALA A 1 222 ? 24.177 -3.238 -7.449 1.00 84.94 222 ALA A N 1
ATOM 1775 C CA . ALA A 1 222 ? 25.365 -2.541 -7.938 1.00 84.94 222 ALA A CA 1
ATOM 1776 C C . ALA A 1 222 ? 26.671 -3.130 -7.377 1.00 84.94 222 ALA A C 1
ATOM 1778 O O . ALA A 1 222 ? 27.652 -3.261 -8.106 1.00 84.94 222 ALA A O 1
ATOM 1779 N N . SER A 1 223 ? 26.687 -3.494 -6.093 1.00 84.44 223 SER A N 1
ATOM 1780 C CA . SER A 1 223 ? 27.890 -3.998 -5.413 1.00 84.44 223 SER A CA 1
ATOM 1781 C C . SER A 1 223 ? 28.226 -5.444 -5.775 1.00 84.44 223 SER A C 1
ATOM 1783 O O . SER A 1 223 ? 29.381 -5.753 -6.054 1.00 84.44 223 SER A O 1
ATOM 1785 N N . LYS A 1 224 ? 27.224 -6.327 -5.808 1.00 79.19 224 LYS A N 1
ATOM 1786 C CA . LYS A 1 224 ? 27.410 -7.758 -6.076 1.00 79.19 224 LYS A CA 1
ATOM 1787 C C . LYS A 1 224 ? 27.348 -8.122 -7.566 1.00 79.19 224 LYS A C 1
ATOM 1789 O O . LYS A 1 224 ? 27.521 -9.287 -7.897 1.00 79.19 224 LYS A O 1
ATOM 1794 N N . LYS A 1 225 ? 27.088 -7.151 -8.456 1.00 74.50 225 LYS A N 1
ATOM 1795 C CA . LYS A 1 225 ? 26.867 -7.363 -9.903 1.00 74.50 225 LYS A CA 1
ATOM 1796 C C . LYS A 1 225 ? 25.840 -8.475 -10.199 1.00 74.50 225 LYS A C 1
ATOM 1798 O O . LYS A 1 225 ? 25.993 -9.214 -11.160 1.00 74.50 225 LYS A O 1
ATOM 1803 N N . LEU A 1 226 ? 24.789 -8.577 -9.378 1.00 71.31 226 LEU A N 1
ATOM 1804 C CA . LEU A 1 226 ? 23.741 -9.615 -9.494 1.00 71.31 226 LEU A CA 1
ATOM 1805 C C . LEU A 1 226 ? 22.743 -9.363 -10.631 1.00 71.31 226 LEU A C 1
ATOM 1807 O O . LEU A 1 226 ? 21.957 -10.240 -10.989 1.00 71.31 226 LEU A O 1
ATOM 1811 N N . LEU A 1 227 ? 22.744 -8.138 -11.157 1.00 72.31 227 LEU A N 1
ATOM 1812 C CA . LEU A 1 227 ? 21.917 -7.740 -12.284 1.00 72.31 227 LEU A CA 1
ATOM 1813 C C . LEU A 1 227 ? 22.504 -8.320 -13.574 1.00 72.31 227 LEU A C 1
ATOM 1815 O O . LEU A 1 227 ? 23.305 -7.672 -14.255 1.00 72.31 227 LEU A O 1
ATOM 1819 N N . ASP A 1 228 ? 22.073 -9.533 -13.888 1.00 79.50 228 ASP A N 1
ATOM 1820 C CA . ASP A 1 228 ? 22.050 -10.041 -15.256 1.00 79.50 228 ASP A CA 1
ATOM 1821 C C . ASP A 1 228 ? 21.084 -9.200 -16.116 1.00 79.50 228 ASP A C 1
ATOM 1823 O O . ASP A 1 228 ? 20.236 -8.474 -15.589 1.00 79.50 228 ASP A O 1
ATOM 1827 N N . ASP A 1 229 ? 21.238 -9.240 -17.433 1.00 81.31 229 ASP A N 1
ATOM 1828 C CA . ASP A 1 229 ? 20.428 -8.491 -18.385 1.00 81.31 229 ASP A CA 1
ATOM 1829 C C . ASP A 1 229 ? 18.948 -8.889 -18.332 1.00 81.31 229 ASP A C 1
ATOM 1831 O O . ASP A 1 229 ? 18.098 -8.000 -18.408 1.00 81.31 229 ASP A O 1
ATOM 1835 N N . GLU A 1 230 ? 18.642 -10.161 -18.064 1.00 80.31 230 GLU A N 1
ATOM 1836 C CA . GLU A 1 230 ? 17.279 -10.639 -17.799 1.00 80.31 230 GLU A CA 1
ATOM 1837 C C . GLU A 1 230 ? 16.678 -9.971 -16.550 1.00 80.31 230 GLU A C 1
ATOM 1839 O O . GLU A 1 230 ? 15.657 -9.290 -16.633 1.00 80.31 230 GLU A O 1
ATOM 1844 N N . LEU A 1 231 ? 17.377 -10.021 -15.408 1.00 81.31 231 LEU A N 1
ATOM 1845 C CA . LEU A 1 231 ? 16.909 -9.387 -14.167 1.00 81.31 231 LEU A CA 1
ATOM 1846 C C . LEU A 1 231 ? 16.751 -7.864 -14.315 1.00 81.31 231 LEU A C 1
ATOM 1848 O O . LEU A 1 231 ? 15.825 -7.262 -13.768 1.00 81.31 231 LEU A O 1
ATOM 1852 N N . LYS A 1 232 ? 17.664 -7.205 -15.045 1.00 86.25 232 LYS A N 1
ATOM 1853 C CA . LYS A 1 232 ? 17.546 -5.765 -15.343 1.00 86.25 232 LYS A CA 1
ATOM 1854 C C . LYS A 1 232 ? 16.286 -5.470 -16.138 1.00 86.25 232 LYS A C 1
ATOM 1856 O O . LYS A 1 232 ? 15.716 -4.394 -15.959 1.00 86.25 232 LYS A O 1
ATOM 1861 N N . TYR A 1 233 ? 15.923 -6.360 -17.051 1.00 84.69 233 TYR A N 1
ATOM 1862 C CA . TYR A 1 233 ? 14.754 -6.210 -17.894 1.00 84.69 233 TYR A CA 1
ATOM 1863 C C . TYR A 1 233 ? 13.464 -6.403 -17.089 1.00 84.69 233 TYR A C 1
ATOM 1865 O O . TYR A 1 233 ? 12.615 -5.515 -17.103 1.00 84.69 233 TYR A O 1
ATOM 1873 N N . GLU A 1 234 ? 13.365 -7.460 -16.280 1.00 84.88 234 GLU A N 1
ATOM 1874 C CA . GLU A 1 234 ? 12.227 -7.680 -15.373 1.00 84.88 234 GLU A CA 1
ATOM 1875 C C . GLU A 1 234 ? 12.020 -6.512 -14.404 1.00 84.88 234 GLU A C 1
ATOM 1877 O O . GLU A 1 234 ? 10.919 -5.966 -14.279 1.00 84.88 234 GLU A O 1
ATOM 1882 N N . LEU A 1 235 ? 13.106 -6.064 -13.764 1.00 89.88 235 LEU A N 1
ATOM 1883 C CA . LEU A 1 235 ? 13.072 -4.914 -12.869 1.00 89.88 235 LEU A CA 1
ATOM 1884 C C . LEU A 1 235 ? 12.617 -3.646 -13.605 1.00 89.88 235 LEU A C 1
ATOM 1886 O O . LEU A 1 235 ? 11.878 -2.844 -13.036 1.00 89.88 235 LEU A O 1
ATOM 1890 N N . GLN A 1 236 ? 13.032 -3.458 -14.862 1.00 92.19 236 GLN A N 1
ATOM 1891 C CA . GLN A 1 236 ? 12.594 -2.329 -15.682 1.00 92.19 236 GLN A CA 1
ATOM 1892 C C . GLN A 1 236 ? 11.087 -2.396 -15.967 1.00 92.19 236 GLN A C 1
ATOM 1894 O O . GLN A 1 236 ? 10.415 -1.378 -15.818 1.00 92.19 236 GLN A O 1
ATOM 1899 N N . LEU A 1 237 ? 10.542 -3.565 -16.313 1.00 89.50 237 LEU A N 1
ATOM 1900 C CA . LEU A 1 237 ? 9.106 -3.735 -16.563 1.00 89.50 237 LEU A CA 1
ATOM 1901 C C . LEU A 1 237 ? 8.269 -3.426 -15.314 1.00 89.50 237 LEU A C 1
ATOM 1903 O O . LEU A 1 237 ? 7.282 -2.693 -15.392 1.00 89.50 237 LEU A O 1
ATOM 1907 N N . LEU A 1 238 ? 8.676 -3.927 -14.144 1.00 92.00 238 LEU A N 1
ATOM 1908 C CA . LEU A 1 238 ? 8.007 -3.624 -12.872 1.00 92.00 238 LEU A CA 1
ATOM 1909 C C . LEU A 1 238 ? 8.103 -2.135 -12.518 1.00 92.00 238 LEU A C 1
ATOM 1911 O O . LEU A 1 238 ? 7.126 -1.516 -12.091 1.00 92.00 238 LEU A O 1
ATOM 1915 N N . PHE A 1 239 ? 9.270 -1.536 -12.746 1.00 95.00 239 PHE A N 1
ATOM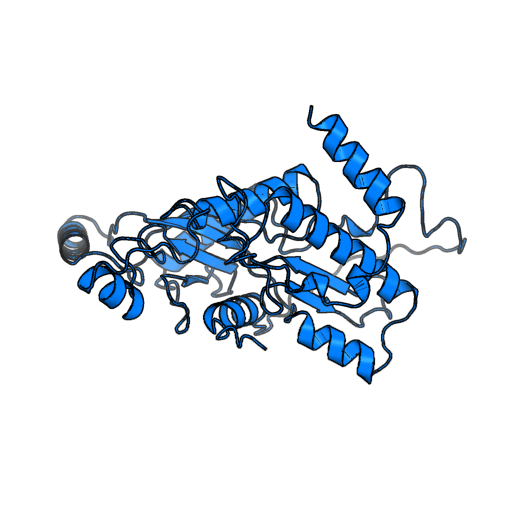 1916 C CA . PHE A 1 239 ? 9.504 -0.119 -12.501 1.00 95.00 239 PHE A CA 1
ATOM 1917 C C . PHE A 1 239 ? 8.621 0.778 -13.377 1.00 95.00 239 PHE A C 1
ATOM 1919 O O . PHE A 1 239 ? 8.064 1.771 -12.904 1.00 95.00 239 PHE A O 1
ATOM 1926 N N . GLU A 1 240 ? 8.439 0.416 -14.644 1.00 95.25 240 GLU A N 1
ATOM 1927 C CA . GLU A 1 240 ? 7.557 1.129 -15.564 1.00 95.25 240 GLU A CA 1
ATOM 1928 C C . GLU A 1 240 ? 6.094 1.122 -15.090 1.00 95.25 240 GLU A C 1
ATOM 1930 O O . GLU A 1 240 ? 5.416 2.148 -15.187 1.00 95.25 240 GLU A O 1
ATOM 1935 N N . ARG A 1 241 ? 5.613 0.025 -14.488 1.00 94.00 241 ARG A N 1
ATOM 1936 C CA . ARG A 1 241 ? 4.268 -0.028 -13.883 1.00 94.00 241 ARG A CA 1
ATOM 1937 C C . ARG A 1 241 ? 4.117 0.926 -12.709 1.00 94.00 241 ARG A C 1
ATOM 1939 O O . ARG A 1 241 ? 3.083 1.581 -12.586 1.00 94.00 241 ARG A O 1
ATOM 1946 N N . VAL A 1 242 ? 5.152 1.053 -11.877 1.00 95.69 242 VAL A N 1
ATOM 1947 C CA . VAL A 1 242 ? 5.164 2.019 -10.765 1.00 95.69 242 VAL A CA 1
ATOM 1948 C C . VAL A 1 242 ? 5.027 3.437 -11.300 1.00 95.69 242 VAL A C 1
ATOM 1950 O O . VAL A 1 242 ? 4.238 4.216 -10.764 1.00 95.69 242 VAL A O 1
ATOM 1953 N N . ILE A 1 243 ? 5.741 3.762 -12.383 1.00 96.38 243 ILE A N 1
ATOM 1954 C CA . ILE A 1 243 ? 5.618 5.066 -13.043 1.00 96.38 243 ILE A CA 1
ATOM 1955 C C . ILE A 1 243 ? 4.186 5.282 -13.532 1.00 96.38 243 ILE A C 1
ATOM 1957 O O . ILE A 1 243 ? 3.623 6.347 -13.280 1.00 96.38 243 ILE A O 1
ATOM 1961 N N . ILE A 1 244 ? 3.598 4.294 -14.211 1.00 96.25 244 ILE A N 1
ATOM 1962 C CA . ILE A 1 244 ? 2.225 4.372 -14.727 1.00 96.25 244 ILE A CA 1
ATOM 1963 C C . ILE A 1 244 ? 1.241 4.668 -13.595 1.00 96.25 244 ILE A C 1
ATOM 1965 O O . ILE A 1 244 ? 0.514 5.661 -13.672 1.00 96.25 244 ILE A O 1
ATOM 1969 N N . LEU A 1 245 ? 1.258 3.863 -12.528 1.00 97.06 245 LEU A N 1
ATOM 1970 C CA . LEU A 1 245 ? 0.396 4.051 -11.364 1.00 97.06 245 LEU A CA 1
ATOM 1971 C C . LEU A 1 245 ? 0.559 5.459 -10.786 1.00 97.06 245 LEU A C 1
ATOM 1973 O O . LEU A 1 245 ? -0.407 6.216 -10.710 1.00 97.06 245 LEU A O 1
ATOM 1977 N N . ASP A 1 246 ? 1.785 5.825 -10.401 1.00 97.25 246 ASP A N 1
ATOM 1978 C CA . ASP A 1 246 ? 2.079 7.089 -9.725 1.00 97.25 246 ASP A CA 1
ATOM 1979 C C . ASP A 1 246 ? 1.751 8.315 -10.578 1.00 97.25 246 ASP A C 1
ATOM 1981 O O . ASP A 1 246 ? 1.462 9.391 -10.036 1.00 97.25 246 ASP A O 1
ATOM 1985 N N . TYR A 1 247 ? 1.832 8.183 -11.901 1.00 96.19 247 TYR A N 1
ATOM 1986 C CA . TYR A 1 247 ? 1.462 9.240 -12.827 1.00 96.19 247 TYR A CA 1
ATOM 1987 C C . TYR A 1 247 ? -0.059 9.379 -12.928 1.00 96.19 247 TYR A C 1
ATOM 1989 O O . TYR A 1 247 ? -0.563 10.492 -12.773 1.00 96.19 247 TYR A O 1
ATOM 1997 N N . ILE A 1 248 ? -0.787 8.267 -13.091 1.00 95.81 248 ILE A N 1
ATOM 1998 C CA . ILE A 1 248 ? -2.256 8.238 -13.190 1.00 95.81 248 ILE A CA 1
ATOM 1999 C C . ILE A 1 248 ? -2.906 8.767 -11.911 1.00 95.81 248 ILE A C 1
ATOM 2001 O O . ILE A 1 248 ? -3.746 9.663 -11.970 1.00 95.81 248 ILE A O 1
ATOM 2005 N N . ILE A 1 249 ? -2.475 8.287 -10.742 1.00 96.12 249 ILE A N 1
ATOM 2006 C CA . ILE A 1 249 ? -3.022 8.748 -9.456 1.00 96.12 249 ILE A CA 1
ATOM 2007 C C . ILE A 1 249 ? -2.414 10.085 -9.008 1.00 96.12 249 ILE A C 1
ATOM 2009 O O . ILE A 1 249 ? -2.797 10.629 -7.973 1.00 96.12 249 ILE A O 1
ATOM 2013 N N . ARG A 1 250 ? -1.427 10.606 -9.751 1.00 95.75 250 ARG A N 1
ATOM 2014 C CA . ARG A 1 250 ? -0.591 11.761 -9.399 1.00 95.75 250 ARG A CA 1
ATOM 2015 C C . ARG A 1 250 ? -0.139 11.711 -7.933 1.00 95.75 250 ARG A C 1
ATOM 2017 O O . ARG A 1 250 ? -0.426 12.606 -7.135 1.00 95.75 250 ARG A O 1
ATOM 2024 N N . ASN A 1 251 ? 0.594 10.656 -7.582 1.00 94.44 251 ASN A N 1
ATOM 2025 C CA . ASN A 1 251 ? 1.134 10.491 -6.237 1.00 94.44 251 ASN A CA 1
ATOM 2026 C C . ASN A 1 251 ? 2.088 11.648 -5.899 1.00 94.44 251 ASN A C 1
ATOM 2028 O O . ASN A 1 251 ? 2.995 11.982 -6.660 1.00 94.44 251 ASN A O 1
ATOM 2032 N N . THR A 1 252 ? 1.881 12.284 -4.749 1.00 91.12 252 THR A N 1
ATOM 2033 C CA . THR A 1 252 ? 2.704 13.410 -4.288 1.00 91.12 252 THR A CA 1
ATOM 2034 C C . THR A 1 252 ? 3.723 13.003 -3.220 1.00 91.12 252 THR A C 1
ATOM 2036 O O . THR A 1 252 ? 4.479 13.851 -2.744 1.00 91.12 252 THR A O 1
ATOM 2039 N N . ASN A 1 253 ? 3.734 11.738 -2.785 1.00 90.31 253 ASN A N 1
ATOM 2040 C CA . ASN A 1 253 ? 4.629 11.218 -1.748 1.00 90.31 253 ASN A CA 1
ATOM 2041 C C . ASN A 1 253 ? 5.396 9.955 -2.150 1.00 90.31 253 ASN A C 1
ATOM 2043 O O . ASN A 1 253 ? 5.721 9.166 -1.274 1.00 90.31 253 ASN A O 1
ATOM 2047 N N . ARG A 1 254 ? 5.702 9.717 -3.428 1.00 93.25 254 ARG A N 1
ATOM 2048 C CA . ARG A 1 254 ? 6.567 8.577 -3.763 1.00 93.25 254 ARG A CA 1
ATOM 2049 C C . ARG A 1 254 ? 8.024 8.877 -3.406 1.00 93.25 254 ARG A C 1
ATOM 2051 O O . ARG A 1 254 ? 8.698 9.641 -4.104 1.00 93.25 254 ARG A O 1
ATOM 2058 N N . THR A 1 255 ? 8.487 8.272 -2.322 1.00 91.56 255 THR A N 1
ATOM 2059 C CA . THR A 1 255 ? 9.846 8.344 -1.790 1.00 91.56 255 THR A CA 1
ATOM 2060 C C . THR A 1 255 ? 10.615 7.056 -2.099 1.00 91.56 255 THR A C 1
ATOM 2062 O O . THR A 1 255 ? 10.115 6.145 -2.755 1.00 91.56 255 THR A O 1
ATOM 2065 N N . ALA A 1 256 ? 11.873 7.002 -1.669 1.00 87.31 256 ALA A N 1
ATOM 2066 C CA . ALA A 1 256 ? 12.707 5.810 -1.781 1.00 87.31 256 ALA A CA 1
ATOM 2067 C C . ALA A 1 256 ? 12.261 4.670 -0.854 1.00 87.31 256 ALA A C 1
ATOM 2069 O O . ALA A 1 256 ? 12.527 3.503 -1.126 1.00 87.31 256 ALA A O 1
ATOM 2070 N N . GLU A 1 257 ? 11.603 5.046 0.240 1.00 86.56 257 GLU A N 1
ATOM 2071 C CA . GLU A 1 257 ? 11.264 4.174 1.359 1.00 86.56 257 GLU A CA 1
ATOM 2072 C C . GLU A 1 257 ? 9.942 3.461 1.107 1.00 86.56 257 GLU A C 1
ATOM 2074 O O . GLU A 1 257 ? 9.809 2.290 1.416 1.00 86.56 257 GLU A O 1
ATOM 2079 N N . ASN A 1 258 ? 8.987 4.127 0.454 1.00 90.50 258 ASN A N 1
ATOM 2080 C CA . ASN A 1 258 ? 7.697 3.534 0.101 1.00 90.50 258 ASN A CA 1
ATOM 2081 C C . ASN A 1 258 ? 7.646 2.958 -1.326 1.00 90.50 258 ASN A C 1
ATOM 2083 O O . ASN A 1 258 ? 6.567 2.700 -1.866 1.00 90.50 258 ASN A O 1
ATOM 2087 N N . LEU A 1 259 ? 8.809 2.778 -1.951 1.00 93.31 259 LEU A N 1
ATOM 2088 C CA . LEU A 1 259 ? 8.976 1.958 -3.141 1.00 93.31 259 LEU A CA 1
ATOM 2089 C C . LEU A 1 259 ? 9.800 0.744 -2.740 1.00 93.31 259 LEU A C 1
ATOM 2091 O O . LEU A 1 259 ? 10.994 0.878 -2.474 1.00 93.31 259 LEU A O 1
ATOM 2095 N N . LEU A 1 260 ? 9.166 -0.419 -2.680 1.00 92.31 260 LEU A N 1
ATOM 2096 C CA . LEU A 1 260 ? 9.801 -1.628 -2.186 1.00 92.31 260 LEU A CA 1
ATOM 2097 C C . LEU A 1 260 ? 10.186 -2.558 -3.329 1.00 92.31 260 LEU A C 1
ATOM 2099 O O . LEU A 1 260 ? 9.517 -2.606 -4.360 1.00 92.31 260 LEU A O 1
ATOM 2103 N N . ILE A 1 261 ? 11.257 -3.313 -3.116 1.00 92.44 261 ILE A N 1
ATOM 2104 C CA . ILE A 1 261 ? 11.721 -4.389 -3.986 1.00 92.44 261 ILE A CA 1
ATOM 2105 C C . ILE A 1 261 ? 11.851 -5.651 -3.133 1.00 92.44 261 ILE A C 1
ATOM 2107 O O . ILE A 1 261 ? 12.331 -5.579 -2.004 1.00 92.44 261 ILE A O 1
ATOM 2111 N N . SER A 1 262 ? 11.445 -6.798 -3.658 1.00 88.81 262 SER A N 1
ATOM 2112 C CA . SER A 1 262 ? 11.836 -8.108 -3.135 1.00 88.81 262 SER A CA 1
ATOM 2113 C C . SER A 1 262 ? 12.699 -8.797 -4.179 1.00 88.81 262 SER A C 1
ATOM 2115 O O . SER A 1 262 ? 12.467 -8.621 -5.375 1.00 88.81 262 SER A O 1
ATOM 2117 N N . TYR A 1 263 ? 13.711 -9.534 -3.736 1.00 86.12 263 TYR A N 1
ATOM 2118 C CA . TYR A 1 263 ? 14.547 -10.335 -4.616 1.00 86.12 263 TYR A CA 1
ATOM 2119 C C . TYR A 1 263 ? 14.839 -11.681 -3.964 1.00 86.12 263 TYR A C 1
ATOM 2121 O O . TYR A 1 263 ? 15.309 -11.720 -2.823 1.00 86.12 263 TYR A O 1
ATOM 2129 N N . ASN A 1 264 ? 14.589 -12.763 -4.698 1.00 79.44 264 ASN A N 1
ATOM 2130 C CA . ASN A 1 264 ? 14.921 -14.120 -4.292 1.00 79.44 264 ASN A CA 1
ATOM 2131 C C . ASN A 1 264 ? 15.883 -14.741 -5.312 1.00 79.44 264 ASN A C 1
ATOM 2133 O O . ASN A 1 264 ? 15.652 -14.708 -6.517 1.00 79.44 264 ASN A O 1
ATOM 2137 N N . ASP A 1 265 ? 16.989 -15.296 -4.820 1.00 66.25 265 ASP A N 1
ATOM 2138 C CA . ASP A 1 265 ? 18.053 -15.869 -5.652 1.00 66.25 265 ASP A CA 1
ATOM 2139 C C . ASP A 1 265 ? 17.783 -17.336 -6.026 1.00 66.25 265 ASP A C 1
ATOM 2141 O O . ASP A 1 265 ? 18.674 -18.039 -6.501 1.00 66.25 265 ASP A O 1
ATOM 2145 N N . THR A 1 266 ? 16.553 -17.826 -5.824 1.00 58.38 266 THR A N 1
ATOM 2146 C CA . THR A 1 266 ? 16.109 -19.198 -6.123 1.00 58.38 266 THR A CA 1
ATOM 2147 C C . THR A 1 266 ? 16.026 -19.515 -7.618 1.00 58.38 266 THR A C 1
ATOM 2149 O O . THR A 1 266 ? 15.368 -20.474 -8.001 1.00 58.38 266 THR A O 1
ATOM 2152 N N . ARG A 1 267 ? 16.822 -18.844 -8.462 1.00 54.09 267 ARG A N 1
ATOM 2153 C CA . ARG A 1 267 ? 17.064 -19.183 -9.880 1.00 54.09 267 ARG A CA 1
ATOM 2154 C C . ARG A 1 267 ? 17.755 -20.550 -10.087 1.00 54.09 267 ARG A C 1
ATOM 2156 O O . ARG A 1 267 ? 18.355 -20.804 -11.125 1.00 54.09 267 ARG A O 1
ATOM 2163 N N . LYS A 1 268 ? 17.738 -21.421 -9.071 1.00 46.03 268 LYS A N 1
ATOM 2164 C CA . LYS A 1 268 ? 18.206 -22.815 -9.087 1.00 46.03 268 LYS A CA 1
ATOM 2165 C C . LYS A 1 268 ? 17.059 -23.838 -9.006 1.00 46.03 268 LYS A C 1
ATOM 2167 O O . LYS A 1 268 ? 17.352 -25.029 -8.948 1.00 46.03 268 LYS A O 1
ATOM 2172 N N . GLY A 1 269 ? 15.798 -23.402 -8.993 1.00 46.22 269 GLY A N 1
ATOM 2173 C CA . GLY A 1 269 ? 14.608 -24.256 -9.085 1.00 46.22 269 GLY A CA 1
ATOM 2174 C C . GLY A 1 269 ? 13.568 -23.670 -10.047 1.00 46.22 269 GLY A C 1
ATOM 2175 O O . GLY A 1 269 ? 13.707 -22.518 -10.445 1.00 46.22 269 GLY A O 1
ATOM 2176 N N . ASP A 1 270 ? 12.553 -24.466 -10.401 1.00 43.78 270 ASP A N 1
ATOM 2177 C CA . ASP A 1 270 ? 11.506 -24.213 -11.419 1.00 43.78 270 ASP A CA 1
ATOM 2178 C C . ASP A 1 270 ? 10.560 -23.009 -11.147 1.00 43.78 270 ASP A C 1
ATOM 2180 O O . ASP A 1 270 ? 9.475 -22.930 -11.719 1.00 43.78 270 ASP A O 1
ATOM 2184 N N . GLU A 1 271 ? 10.929 -22.052 -10.288 1.00 46.97 271 GLU A N 1
ATOM 2185 C CA . GLU A 1 271 ? 10.135 -20.844 -10.016 1.00 46.97 271 GLU A CA 1
ATOM 2186 C C . GLU A 1 271 ? 10.698 -19.634 -10.784 1.00 46.97 271 GLU A C 1
ATOM 2188 O O . GLU A 1 271 ? 11.831 -19.199 -10.574 1.00 46.97 271 GLU A O 1
ATOM 2193 N N . ASN A 1 272 ? 9.882 -19.078 -11.682 1.00 48.09 272 ASN A N 1
ATOM 2194 C CA . ASN A 1 272 ? 10.286 -18.176 -12.768 1.00 48.09 272 ASN A CA 1
ATOM 2195 C C . ASN A 1 272 ? 10.508 -16.691 -12.402 1.00 48.09 272 ASN A C 1
ATOM 2197 O O . ASN A 1 272 ? 10.645 -15.886 -13.318 1.00 48.09 272 ASN A O 1
ATOM 2201 N N . TYR A 1 273 ? 10.563 -16.276 -11.126 1.00 54.50 273 TYR A N 1
ATOM 2202 C CA . TYR A 1 273 ? 10.751 -14.844 -10.803 1.00 54.50 273 TYR A CA 1
ATOM 2203 C C . TYR A 1 273 ? 11.761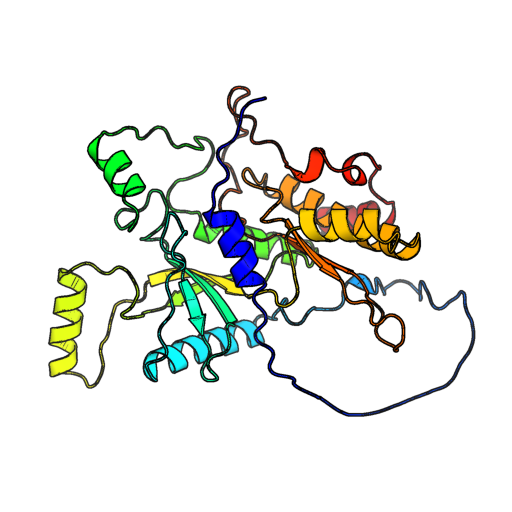 -14.594 -9.692 1.00 54.50 273 TYR A C 1
ATOM 2205 O O . TYR A 1 273 ? 11.578 -14.998 -8.543 1.00 54.50 273 TYR A O 1
ATOM 2213 N N . ALA A 1 274 ? 12.799 -13.826 -10.023 1.00 72.56 274 ALA A N 1
ATOM 2214 C CA . ALA A 1 274 ? 13.823 -13.434 -9.067 1.00 72.56 274 ALA A CA 1
ATOM 2215 C C . ALA A 1 274 ? 13.557 -12.064 -8.424 1.00 72.56 274 ALA A C 1
ATOM 2217 O O . ALA A 1 274 ? 14.136 -11.789 -7.378 1.00 72.56 274 ALA A O 1
ATOM 2218 N N . VAL A 1 275 ? 12.712 -11.192 -9.000 1.00 85.06 275 VAL A N 1
ATOM 2219 C CA . VAL A 1 275 ? 12.486 -9.819 -8.503 1.00 85.06 275 VAL A CA 1
ATOM 2220 C C . VAL A 1 275 ? 11.023 -9.377 -8.561 1.00 85.06 275 VAL A C 1
ATOM 2222 O O . VAL A 1 275 ? 10.327 -9.615 -9.537 1.00 85.06 275 VAL A O 1
ATOM 2225 N N . ASN A 1 276 ? 10.574 -8.663 -7.526 1.00 88.19 276 ASN A N 1
ATOM 2226 C CA . ASN A 1 276 ? 9.240 -8.069 -7.426 1.00 88.19 276 ASN A CA 1
ATOM 2227 C C . ASN A 1 276 ? 9.312 -6.615 -6.936 1.00 88.19 276 ASN A C 1
ATOM 2229 O O . ASN A 1 276 ? 10.261 -6.233 -6.249 1.00 88.19 276 ASN A O 1
ATOM 2233 N N . MET A 1 277 ? 8.291 -5.804 -7.240 1.00 91.56 277 MET A N 1
ATOM 2234 C CA . MET A 1 277 ? 8.160 -4.430 -6.736 1.00 91.56 277 MET A CA 1
ATOM 2235 C C . MET A 1 277 ? 6.801 -4.195 -6.078 1.00 91.56 277 MET A C 1
ATOM 2237 O O . MET A 1 277 ? 5.781 -4.645 -6.590 1.00 91.56 277 MET A O 1
ATOM 2241 N N . ALA A 1 278 ? 6.796 -3.448 -4.972 1.00 92.69 278 ALA A N 1
ATOM 2242 C CA . ALA A 1 278 ? 5.577 -3.034 -4.288 1.00 92.69 278 ALA A CA 1
ATOM 2243 C C . ALA A 1 278 ? 5.556 -1.515 -4.051 1.00 92.69 278 ALA A C 1
ATOM 2245 O O . ALA A 1 278 ? 6.465 -0.938 -3.447 1.00 92.69 278 ALA A O 1
ATOM 2246 N N . ALA A 1 279 ? 4.500 -0.861 -4.527 1.00 94.56 279 ALA A N 1
ATOM 2247 C CA . ALA A 1 279 ? 4.214 0.553 -4.341 1.00 94.56 279 ALA A CA 1
ATOM 2248 C C . ALA A 1 279 ? 3.281 0.739 -3.138 1.00 94.56 279 ALA A C 1
ATOM 2250 O O . ALA A 1 279 ? 2.057 0.633 -3.239 1.00 94.56 279 ALA A O 1
ATOM 2251 N N . VAL A 1 280 ? 3.874 1.045 -1.988 1.00 91.81 280 VAL A N 1
ATOM 2252 C CA . VAL A 1 280 ? 3.167 1.121 -0.704 1.00 91.81 280 VAL A CA 1
ATOM 2253 C C . VAL A 1 280 ? 2.949 2.571 -0.286 1.00 91.81 280 VAL A C 1
ATOM 2255 O O . VAL A 1 280 ? 3.536 3.488 -0.855 1.00 91.81 280 VAL A O 1
ATOM 2258 N N . ASP A 1 281 ? 2.099 2.803 0.707 1.00 90.31 281 ASP A N 1
ATOM 2259 C CA . ASP A 1 281 ? 1.816 4.141 1.231 1.00 90.31 281 ASP A CA 1
ATOM 2260 C C . ASP A 1 281 ? 1.336 5.166 0.184 1.00 90.31 281 ASP A C 1
ATOM 2262 O O . ASP A 1 281 ? 1.959 6.203 -0.073 1.00 90.31 281 ASP A O 1
ATOM 2266 N N . ASN A 1 282 ? 0.176 4.881 -0.404 1.00 94.19 282 ASN A N 1
ATOM 2267 C CA . ASN A 1 282 ? -0.455 5.690 -1.448 1.00 94.19 282 ASN A CA 1
ATOM 2268 C C . ASN A 1 282 ? -1.417 6.759 -0.898 1.00 94.19 282 ASN A C 1
ATOM 2270 O O . ASN A 1 282 ? -2.280 7.274 -1.610 1.00 94.19 282 ASN A O 1
ATOM 2274 N N . ARG A 1 283 ? -1.263 7.129 0.377 1.00 89.44 283 ARG A N 1
ATOM 2275 C CA . ARG A 1 283 ? -2.135 8.057 1.124 1.00 89.44 283 ARG A CA 1
ATOM 2276 C C . ARG A 1 283 ? -2.219 9.481 0.579 1.00 89.44 283 ARG A C 1
ATOM 2278 O O . ARG A 1 283 ? -3.157 10.205 0.901 1.00 89.44 283 ARG A O 1
ATOM 2285 N N . TYR A 1 284 ? -1.229 9.907 -0.201 1.00 90.31 284 TYR A N 1
ATOM 2286 C CA . TYR A 1 284 ? -1.117 11.277 -0.707 1.00 90.31 284 TYR A CA 1
ATOM 2287 C C . TYR A 1 284 ? -1.162 11.328 -2.240 1.00 90.31 284 TYR A C 1
ATOM 2289 O O . TYR A 1 284 ? -0.306 11.954 -2.879 1.00 90.31 284 TYR A O 1
ATOM 2297 N N . ALA A 1 285 ? -2.162 10.671 -2.817 1.00 93.00 285 ALA A N 1
ATOM 2298 C CA . ALA A 1 285 ? -2.483 10.684 -4.238 1.00 93.00 285 ALA A CA 1
ATOM 2299 C C . ALA A 1 285 ? -3.830 11.393 -4.492 1.00 93.00 285 ALA A C 1
ATOM 2301 O O . ALA A 1 285 ? -4.376 12.046 -3.601 1.00 93.00 285 ALA A O 1
ATOM 2302 N N . PHE A 1 286 ? -4.318 11.332 -5.731 1.00 95.12 286 PHE A N 1
ATOM 2303 C CA . PHE A 1 286 ? -5.582 11.916 -6.194 1.00 95.12 286 PHE A CA 1
ATOM 2304 C C . PHE A 1 286 ? -5.758 13.404 -5.844 1.00 95.12 286 PHE A C 1
ATOM 2306 O O . PHE A 1 286 ? -6.759 13.807 -5.241 1.00 95.12 286 PHE A O 1
ATOM 2313 N N . PRO A 1 287 ? -4.791 14.270 -6.197 1.00 92.81 287 PRO A N 1
ATOM 2314 C CA . PRO A 1 287 ? -4.937 15.688 -5.942 1.00 92.81 287 PRO A CA 1
ATOM 2315 C C . PRO A 1 287 ? -6.041 16.289 -6.823 1.00 92.81 287 PRO A C 1
ATOM 2317 O O . PRO A 1 287 ? -6.085 16.063 -8.029 1.00 92.81 287 PRO A O 1
ATOM 2320 N N . TYR A 1 288 ? -6.879 17.154 -6.250 1.00 88.56 288 TYR A N 1
ATOM 2321 C CA . TYR A 1 288 ? -7.961 17.837 -6.980 1.00 88.56 288 TYR A CA 1
ATOM 2322 C C . TYR A 1 288 ? -7.450 18.913 -7.958 1.00 88.56 288 TYR A C 1
ATOM 2324 O O . TYR A 1 288 ? -8.215 19.510 -8.713 1.00 88.56 288 TYR A O 1
ATOM 2332 N N . ARG A 1 289 ? -6.148 19.221 -7.905 1.00 88.50 289 ARG A N 1
ATOM 2333 C CA . ARG A 1 289 ? -5.438 20.113 -8.829 1.00 88.50 289 ARG A CA 1
ATOM 2334 C C . ARG A 1 289 ? -3.950 19.794 -8.836 1.00 88.50 289 ARG A C 1
ATOM 2336 O O . ARG A 1 289 ? -3.406 19.355 -7.826 1.00 88.50 289 ARG A O 1
ATOM 2343 N N . HIS A 1 290 ? -3.245 20.129 -9.911 1.00 89.44 290 HIS A N 1
ATOM 2344 C CA . HIS A 1 290 ? -1.792 19.975 -9.920 1.00 89.44 290 HIS A CA 1
ATOM 2345 C C . HIS A 1 290 ? -1.098 20.850 -8.853 1.00 89.44 290 HIS A C 1
ATOM 2347 O O . HIS A 1 290 ? -1.533 21.978 -8.577 1.00 89.44 290 HIS A O 1
ATOM 2353 N N . PRO A 1 291 ? 0.008 20.364 -8.260 1.00 84.56 291 PRO A N 1
ATOM 2354 C CA . PRO A 1 291 ? 0.814 21.151 -7.339 1.00 84.56 291 PRO A CA 1
ATOM 2355 C C . PRO A 1 291 ? 1.344 22.447 -7.962 1.00 84.56 291 PRO A C 1
ATOM 2357 O O . PRO A 1 291 ? 1.729 22.494 -9.129 1.00 84.56 291 PRO A O 1
ATOM 2360 N N . ARG A 1 292 ? 1.423 23.516 -7.163 1.00 78.06 292 ARG A N 1
ATOM 2361 C CA . ARG A 1 292 ? 2.027 24.788 -7.596 1.00 78.06 292 ARG A CA 1
ATOM 2362 C C . ARG A 1 292 ? 3.558 24.673 -7.611 1.00 78.06 292 ARG A C 1
ATOM 2364 O O . ARG A 1 292 ? 4.120 24.055 -6.713 1.00 78.06 292 ARG A O 1
ATOM 2371 N N . ARG A 1 293 ? 4.248 25.370 -8.533 1.00 67.38 293 ARG A N 1
ATOM 2372 C CA . ARG A 1 293 ? 5.728 25.320 -8.713 1.00 67.38 293 ARG A CA 1
ATOM 2373 C C . ARG A 1 293 ? 6.559 25.445 -7.425 1.00 67.38 293 ARG A C 1
ATOM 2375 O O . ARG A 1 293 ? 7.639 24.878 -7.359 1.00 67.38 293 ARG A O 1
ATOM 2382 N N . ARG A 1 294 ? 6.075 26.157 -6.398 1.00 64.44 294 ARG A N 1
ATOM 2383 C CA . ARG A 1 294 ? 6.774 26.309 -5.102 1.00 64.44 294 ARG A CA 1
ATOM 2384 C C . ARG A 1 294 ? 6.855 25.015 -4.277 1.00 64.44 294 ARG A C 1
ATOM 2386 O O . ARG A 1 294 ? 7.677 24.934 -3.374 1.00 64.44 294 ARG A O 1
ATOM 2393 N N . ARG A 1 295 ? 6.002 24.024 -4.552 1.00 66.06 295 ARG A N 1
ATOM 2394 C CA . ARG A 1 295 ? 6.002 22.690 -3.931 1.00 66.06 295 ARG A CA 1
ATOM 2395 C C . ARG A 1 295 ? 5.719 21.653 -5.025 1.00 66.06 295 ARG A C 1
ATOM 2397 O O . ARG A 1 295 ? 4.563 21.288 -5.216 1.00 66.06 295 ARG A O 1
ATOM 2404 N N . PRO A 1 296 ? 6.739 21.232 -5.791 1.00 67.31 296 PRO A N 1
ATOM 2405 C CA . PRO A 1 296 ? 6.523 20.421 -6.988 1.00 67.31 296 PRO A CA 1
ATOM 2406 C C . PRO A 1 296 ? 6.111 18.970 -6.693 1.00 67.31 296 PRO A C 1
ATOM 2408 O O . PRO A 1 296 ? 5.517 18.345 -7.568 1.00 67.31 296 PRO A O 1
ATOM 2411 N N . TYR A 1 297 ? 6.393 18.457 -5.484 1.00 79.00 297 TYR A N 1
ATOM 2412 C CA . TYR A 1 297 ? 6.208 17.048 -5.098 1.00 79.00 297 TYR A CA 1
ATOM 2413 C C . TYR A 1 297 ? 6.746 16.112 -6.189 1.00 79.00 297 TYR A C 1
ATOM 2415 O O . TYR A 1 297 ? 6.001 15.488 -6.948 1.00 79.00 297 TYR A O 1
ATOM 2423 N N . THR A 1 298 ? 8.070 16.139 -6.343 1.00 86.25 298 THR A N 1
ATOM 2424 C CA . THR A 1 298 ? 8.792 15.346 -7.338 1.00 86.25 298 THR A CA 1
ATOM 2425 C C . THR A 1 298 ? 8.779 13.875 -6.958 1.00 86.25 298 THR A C 1
ATOM 2427 O O . THR A 1 298 ? 8.909 13.541 -5.783 1.00 86.25 298 THR A O 1
ATOM 2430 N N . TYR A 1 299 ? 8.697 13.008 -7.959 1.00 92.44 299 TYR A N 1
ATOM 2431 C CA . TYR A 1 299 ? 8.859 11.576 -7.767 1.00 92.44 299 TYR A CA 1
ATOM 2432 C C . TYR A 1 299 ? 10.315 11.241 -7.456 1.00 92.44 299 TYR A C 1
ATOM 2434 O O . TYR A 1 299 ? 11.203 11.621 -8.223 1.00 92.44 299 TYR A O 1
ATOM 2442 N N . TYR A 1 300 ? 10.573 10.510 -6.369 1.00 92.06 300 TYR A N 1
ATOM 2443 C CA . TYR A 1 300 ? 11.927 10.039 -6.069 1.00 92.06 300 TYR A CA 1
ATOM 2444 C C . TYR A 1 300 ? 12.493 9.190 -7.214 1.00 92.06 300 TYR A C 1
ATOM 2446 O O . TYR A 1 300 ? 13.638 9.389 -7.627 1.00 92.06 300 TYR A O 1
ATOM 2454 N N . TRP A 1 301 ? 11.670 8.302 -7.780 1.00 93.56 301 TRP A N 1
ATOM 2455 C CA . TRP A 1 301 ? 12.092 7.394 -8.843 1.00 93.56 301 TRP A CA 1
ATOM 2456 C C . TRP A 1 301 ? 12.599 8.105 -10.101 1.00 93.56 301 TRP A C 1
ATOM 2458 O O . TRP A 1 301 ? 13.397 7.527 -10.829 1.00 93.56 301 TRP A O 1
ATOM 2468 N N . ALA A 1 302 ? 12.238 9.374 -10.332 1.00 94.06 302 ALA A N 1
ATOM 2469 C CA . ALA A 1 302 ? 12.749 10.151 -11.463 1.00 94.06 302 ALA A CA 1
ATOM 2470 C C . ALA A 1 302 ? 14.266 10.414 -11.373 1.00 94.06 302 ALA A C 1
ATOM 2472 O O . ALA A 1 302 ? 14.894 10.786 -12.361 1.00 94.06 302 ALA A O 1
ATOM 2473 N N . THR A 1 303 ? 14.865 10.225 -10.193 1.00 92.25 303 THR A N 1
ATOM 2474 C CA . THR A 1 303 ? 16.318 10.317 -9.986 1.00 92.25 303 THR A CA 1
ATOM 2475 C C . THR A 1 303 ? 17.056 9.018 -10.322 1.00 92.25 303 THR A C 1
ATOM 2477 O O . THR A 1 303 ? 18.276 9.037 -10.501 1.00 92.25 303 THR A O 1
ATOM 2480 N N . LEU A 1 304 ? 16.339 7.893 -10.422 1.00 91.44 304 LEU A N 1
ATOM 2481 C CA . LEU A 1 304 ? 16.935 6.579 -10.630 1.00 91.44 304 LEU A CA 1
ATOM 2482 C C . LEU 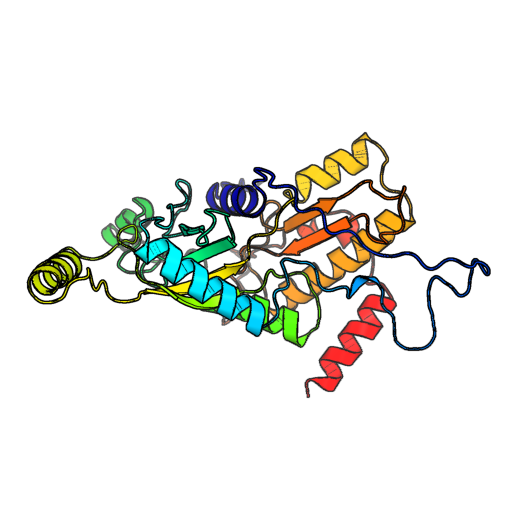A 1 304 ? 17.392 6.399 -12.086 1.00 91.44 304 LEU A C 1
ATOM 2484 O O . LEU A 1 304 ? 16.736 6.894 -13.005 1.00 91.44 304 LEU A O 1
ATOM 2488 N N . PRO A 1 305 ? 18.477 5.642 -12.339 1.00 90.00 305 PRO A N 1
ATOM 2489 C CA . PRO A 1 305 ? 18.920 5.345 -13.701 1.00 90.00 305 PRO A CA 1
ATOM 2490 C C . PRO A 1 305 ? 17.848 4.662 -14.562 1.00 90.00 305 PRO A C 1
ATOM 2492 O O . PRO A 1 305 ? 17.790 4.925 -15.761 1.00 90.00 305 PRO A O 1
ATOM 2495 N N . LEU A 1 306 ? 16.977 3.848 -13.949 1.00 90.31 306 LEU A N 1
ATOM 2496 C CA . LEU A 1 306 ? 15.871 3.166 -14.631 1.00 90.31 306 LEU A CA 1
ATOM 2497 C C . LEU A 1 306 ? 14.890 4.150 -15.293 1.00 90.31 306 LEU A C 1
ATOM 2499 O O . LEU A 1 306 ? 14.354 3.858 -16.358 1.00 90.31 306 LEU A O 1
ATOM 2503 N N . ALA A 1 307 ? 14.714 5.351 -14.726 1.00 93.38 307 ALA A N 1
ATOM 2504 C CA . ALA A 1 307 ? 13.816 6.379 -15.261 1.00 93.38 307 ALA A CA 1
ATOM 2505 C C . ALA A 1 307 ? 14.351 7.089 -16.512 1.00 93.38 307 ALA A C 1
ATOM 2507 O O . ALA A 1 307 ? 13.625 7.855 -17.140 1.00 93.38 307 ALA A O 1
ATOM 2508 N N . LYS A 1 308 ? 15.622 6.871 -16.874 1.00 92.88 308 LYS A N 1
ATOM 2509 C CA . LYS A 1 308 ? 16.232 7.462 -18.076 1.00 92.88 308 LYS A CA 1
ATOM 2510 C C . LYS A 1 308 ? 15.982 6.631 -19.334 1.00 92.88 308 LYS A C 1
ATOM 2512 O O . LYS A 1 308 ? 16.303 7.089 -20.428 1.00 92.88 308 LYS A O 1
ATOM 2517 N N . ARG A 1 309 ? 15.468 5.410 -19.181 1.00 92.06 309 ARG A N 1
ATOM 2518 C CA . ARG A 1 309 ? 15.131 4.526 -20.296 1.00 92.06 309 ARG A CA 1
ATOM 2519 C C . ARG A 1 309 ? 13.730 4.865 -20.819 1.00 92.06 309 ARG A C 1
ATOM 2521 O O . ARG A 1 309 ? 12.860 5.202 -20.016 1.00 92.06 309 ARG A O 1
ATOM 2528 N N . PRO A 1 310 ? 13.504 4.811 -22.143 1.00 94.31 310 PRO A N 1
ATOM 2529 C CA . PRO A 1 310 ? 12.153 4.897 -22.683 1.00 94.31 310 PRO A CA 1
ATOM 2530 C C . PRO A 1 310 ? 11.331 3.691 -22.219 1.00 94.31 310 PRO A C 1
ATOM 2532 O O . PRO A 1 310 ? 11.895 2.628 -21.968 1.00 94.31 310 PRO A O 1
ATOM 2535 N N . PHE A 1 311 ? 10.009 3.856 -22.148 1.00 91.38 311 PHE A N 1
ATOM 2536 C CA . PHE A 1 311 ? 9.103 2.739 -21.888 1.00 91.38 311 PHE A CA 1
ATOM 2537 C C . PHE A 1 311 ? 9.288 1.622 -22.919 1.00 91.38 311 PHE A C 1
ATOM 2539 O O . PHE A 1 311 ? 9.318 1.896 -24.125 1.00 91.38 311 PHE A O 1
ATOM 2546 N N . SER A 1 312 ? 9.341 0.384 -22.431 1.00 88.25 312 SER A N 1
ATOM 2547 C CA . SER A 1 312 ? 9.341 -0.833 -23.246 1.00 88.25 312 SER A CA 1
ATOM 2548 C C . SER A 1 312 ? 8.112 -0.926 -24.166 1.00 88.25 312 SER A C 1
ATOM 2550 O O . SER A 1 312 ? 7.053 -0.340 -23.905 1.00 88.25 312 SER A O 1
ATOM 2552 N N . ASN A 1 313 ? 8.238 -1.658 -25.276 1.00 84.38 313 ASN A N 1
ATOM 2553 C CA . ASN A 1 313 ? 7.125 -1.842 -26.215 1.00 84.38 313 ASN A CA 1
ATOM 2554 C C . ASN A 1 313 ? 6.004 -2.685 -25.593 1.00 84.38 313 ASN A C 1
ATOM 2556 O O . ASN A 1 313 ? 4.828 -2.472 -25.884 1.00 84.38 313 ASN A O 1
ATOM 2560 N N . GLU A 1 314 ? 6.380 -3.591 -24.703 1.00 83.38 314 GLU A N 1
ATOM 2561 C CA . GLU A 1 314 ? 5.564 -4.497 -23.915 1.00 83.38 314 GLU A CA 1
ATOM 2562 C C . GLU A 1 314 ? 4.670 -3.693 -22.979 1.00 83.38 314 GLU A C 1
ATOM 2564 O O . GLU A 1 314 ? 3.445 -3.758 -23.093 1.00 83.38 314 GLU A O 1
ATOM 2569 N N . THR A 1 315 ? 5.266 -2.842 -22.134 1.00 85.94 315 THR A N 1
ATOM 2570 C CA . THR A 1 315 ? 4.508 -1.961 -21.243 1.00 85.94 315 THR A CA 1
ATOM 2571 C C . THR A 1 315 ? 3.605 -1.024 -22.034 1.00 85.94 315 THR A C 1
ATOM 2573 O O . THR A 1 315 ? 2.441 -0.852 -21.673 1.00 85.94 315 THR A O 1
ATOM 2576 N N . ARG A 1 316 ? 4.101 -0.434 -23.133 1.00 86.75 316 ARG A N 1
ATOM 2577 C CA . ARG A 1 316 ? 3.290 0.447 -23.989 1.00 86.75 316 ARG A CA 1
ATOM 2578 C C . ARG A 1 316 ? 2.074 -0.282 -24.550 1.00 86.75 316 ARG A C 1
ATOM 2580 O O . ARG A 1 316 ? 0.968 0.238 -24.450 1.00 86.75 316 ARG A O 1
ATOM 2587 N N . SER A 1 317 ? 2.267 -1.465 -25.124 1.00 82.94 317 SER A N 1
ATOM 2588 C CA . SER A 1 317 ? 1.187 -2.251 -25.729 1.00 82.94 317 SER A CA 1
ATOM 2589 C C . SER A 1 317 ? 0.177 -2.706 -24.678 1.00 82.94 317 SER A C 1
ATOM 2591 O O . SER A 1 317 ? -1.029 -2.578 -24.889 1.00 82.94 317 SER A O 1
ATOM 2593 N N . PHE A 1 318 ? 0.667 -3.166 -23.525 1.00 82.44 318 PHE A N 1
ATOM 2594 C CA . PHE A 1 318 ? -0.149 -3.581 -22.389 1.00 82.44 318 PHE A CA 1
ATOM 2595 C C . PHE A 1 318 ? -1.021 -2.434 -21.865 1.00 82.44 318 PHE A C 1
ATOM 2597 O O . PHE A 1 318 ? -2.246 -2.557 -21.813 1.00 82.44 318 PHE A O 1
ATOM 2604 N N . ILE A 1 319 ? -0.415 -1.289 -21.531 1.00 85.31 319 ILE A N 1
ATOM 2605 C CA . ILE A 1 319 ? -1.153 -0.194 -20.898 1.00 85.31 319 ILE A CA 1
ATOM 2606 C C . ILE A 1 319 ? -2.086 0.520 -21.875 1.00 85.31 319 ILE A C 1
ATOM 2608 O O . ILE A 1 319 ? -3.188 0.901 -21.492 1.00 85.31 319 ILE A O 1
ATOM 2612 N N . LEU A 1 320 ? -1.690 0.678 -23.144 1.00 86.81 320 LEU A N 1
ATOM 2613 C CA . LEU A 1 320 ? -2.549 1.303 -24.150 1.00 86.81 320 LEU A CA 1
ATOM 2614 C C . LEU A 1 320 ? -3.800 0.465 -24.412 1.00 86.81 320 LEU A C 1
ATOM 2616 O O . LEU A 1 320 ? -4.869 1.041 -24.590 1.00 86.81 320 LEU A O 1
ATOM 2620 N N . ARG A 1 321 ? -3.690 -0.870 -24.390 1.00 83.69 321 ARG A N 1
ATOM 2621 C CA . ARG A 1 321 ? -4.850 -1.765 -24.472 1.00 83.69 321 ARG A CA 1
ATOM 2622 C C . ARG A 1 321 ? -5.800 -1.518 -23.297 1.00 83.69 321 ARG A C 1
ATOM 2624 O O . ARG A 1 321 ? -6.936 -1.119 -23.517 1.00 83.69 321 ARG A O 1
ATOM 2631 N N . ARG A 1 322 ? -5.295 -1.606 -22.060 1.00 81.25 322 ARG A N 1
ATOM 2632 C CA . ARG A 1 322 ? -6.091 -1.377 -20.837 1.00 81.25 322 ARG A CA 1
ATOM 2633 C C . ARG A 1 322 ? -6.762 0.003 -20.801 1.00 81.25 322 ARG A C 1
ATOM 2635 O O . ARG A 1 322 ? -7.920 0.106 -20.418 1.00 81.25 322 ARG A O 1
ATOM 2642 N N . LEU A 1 323 ? -6.058 1.061 -21.210 1.00 83.00 323 LEU A N 1
ATOM 2643 C CA . LEU A 1 323 ? -6.595 2.428 -21.214 1.00 83.00 323 LEU A CA 1
ATOM 2644 C C . LEU A 1 323 ? -7.628 2.677 -22.322 1.00 83.00 323 LEU A C 1
ATOM 2646 O O . LEU A 1 323 ? -8.504 3.522 -22.146 1.00 83.00 323 LEU A O 1
ATOM 2650 N N . ASN A 1 324 ? -7.520 1.985 -23.458 1.00 81.06 324 ASN A N 1
ATOM 2651 C CA . ASN A 1 324 ? -8.501 2.090 -24.537 1.00 81.06 324 ASN A CA 1
ATOM 2652 C C . ASN A 1 324 ? -9.762 1.272 -24.246 1.00 81.06 324 ASN A C 1
ATOM 2654 O O . ASN A 1 324 ? -10.849 1.739 -24.571 1.00 81.06 324 ASN A O 1
ATOM 2658 N N . ASP A 1 325 ? -9.615 0.112 -23.603 1.00 71.50 325 ASP A N 1
ATOM 2659 C CA . ASP A 1 325 ? -10.732 -0.752 -23.202 1.00 71.50 325 ASP A CA 1
ATOM 2660 C C . ASP A 1 325 ? -11.540 -0.159 -22.030 1.00 71.50 325 ASP A C 1
ATOM 2662 O O . ASP A 1 325 ? -12.693 -0.518 -21.825 1.00 71.50 325 ASP A O 1
ATOM 2666 N N . ALA A 1 326 ? -10.951 0.766 -21.262 1.00 57.34 326 ALA A N 1
ATOM 2667 C CA . ALA A 1 326 ? -11.592 1.447 -20.133 1.00 57.34 326 ALA A CA 1
ATOM 2668 C C . ALA A 1 326 ? -12.528 2.617 -20.527 1.00 57.34 326 ALA A C 1
ATOM 2670 O O . ALA A 1 326 ? -12.943 3.378 -19.648 1.00 57.34 326 ALA A O 1
ATOM 2671 N N . LYS A 1 327 ? -12.822 2.803 -21.823 1.00 46.34 327 LYS A N 1
ATOM 2672 C CA . LYS A 1 327 ? -13.776 3.801 -22.345 1.00 46.34 327 LYS A CA 1
ATOM 2673 C C . LYS A 1 327 ? -15.166 3.214 -22.544 1.00 46.34 327 LYS A C 1
ATOM 2675 O O . LYS A 1 327 ? -16.130 3.945 -22.234 1.00 46.34 327 LYS A O 1
#

Secondary structure (DSSP, 8-state):
-------HHHHHHHHHHH-------------------TTTTSS-TTT--GGG---TTS--HHHHHHHHHHHHHHHHTT-PPEE-TT-SS--EEEE-TT--EEEEEEEGGGSTTSTT--SHHHHHHHHTT----TTTTS-TT-HHHHHHHHHHHHHHTT---SPPEEEEEE--TTS---HHHHHHHHHHHHHSSS--PPPEEEEEEE--TT-EEHHHHHHHHHHHT---HHHHHHHHHHHHHHHHHHHHTT-S---SSSEEEEE---TTSS---SEEEEE---TT---SSPPPTTS----GGGGSGGGGSPPPHHHHHHHHHHHHHT-

pLDDT: mean 75.87, std 21.14, range [23.73, 97.31]

Organism: NCBI:txid6335

Sequence (327 aa):
MPSFAHNSTDVQKAELLTSGDTVHIVYNGEKYDDRESTWETLHGQDGSLLFLEQQSWQKNDFQFSCMEKSIEQAVKNGFFPSRIEDSSFGSYLVLDEEKNRVGIFNPKDEEEYATRNPSRIGWFQKMFRLCCPRRGCILANQAYLSEVGASIVDECLDLKIVPKAKVAYLASPTFNYSSAEKRKAEQQREHISGVNLPDKVGSLQCVVEGFQPCTFWLKVFASKKLLDDELKYELQLLFERVIILDYIIRNTNRTAENLLISYNDTRKGDENYAVNMAAVDNRYAFPYRHPRRRRPYTYYWATLPLAKRPFSNETRSFILRRLNDAK

Foldseek 3Di:
DPPDPDLVQLQLVLCLLADDPDDDDDDDDDDDDDDDDDPCVVDPPDDDPVVLDQDPLNDDPVRVVVQQVQQQVCQVVVNFWDARVSNQWGKTQTAGVVRDRWWIWGFLQTDLQHPQPPHPNSVVCVVPVVPPPPFPQDDPSCLQVLLQVLLVVCVLLSLNAARHKDWDWDDHPPDRDDPVQQVVQVVVCVVDVDRDRGTTIGMIGTRNYQKFQPVVVVVVCVVVVPDDVVNVVVVLSSVVSVVVSCVVQVQLDADSSQKIKGADPVPVDPDDDGIGIHRDSSSRTNGPDQDDPVRNSDHNCCPPPSVVDDDDPVSVVSNVVSVVVVD

InterPro domains:
  IPR000403 Phosphatidylinositol 3-/4-kinase, catalytic domain [PF00454] (101-319)
  IPR000403 Phosphatidylinositol 3-/4-kinase, catalytic domain [PS50290] (78-327)
  IPR039756 Type II phosphatidylinositol 4-kinase Lsb6/PI4K2 [PTHR12865] (48-326)

Radius of gyration: 21.72 Å; chains: 1; bounding box: 53×61×60 Å